Protein AF-A0A939QXR6-F1 (afdb_monomer_lite)

Sequence (240 aa):
MKTLRRIATALAAMAVLASCEYFRIDEPELENDTTVPILDGNTLTYGDHQYTLDETATEGTVTFTHFPATKREFQFLQSELLGQSQPGTLALELMAFEVFRRDRAKGKKCVEMCTVSAYAKQVISNLEQKFPERRGDTGDSYWQPYLVASFLAGATQENKYQPEYPYKLSFTYSTNTPNQGEESYTFGGHVYHWVTTRGGNKDYKASVIRLYDGDVLVHGCANFYLAAPPITGNWEDTLK

Radius of gyration: 18.34 Å; chains: 1; bounding box: 43×43×60 Å

Foldseek 3Di:
DVVVVVVVVVVVVVVVVVPPPDDPDDDDDPPVQPFDWDDDPQWIDTPPKIWGWDDDLWKIKIFIQAQDQALVSLVCLCPPHLQLDDNSLVVQLLSLLLNCLVPVVSSLVSLCSFADVVCSVVSSVLSCQCRPPDDDPQPPQSPPSLLSLLLWDPQALVVVSQHDPRTMWMWTADPVDRPQFDDDPPRQFGKDWDIFGNSYPDTFIFIWTQHPVSTIHTHGRPCSSVRDGDHPDDDDPNHD

pLDDT: mean 76.94, std 19.37, range [31.34, 98.5]

Secondary structure (DSSP, 8-state):
-HHHHHHHHHHHHHHHTTS------------------EEETTEEEETTEEEEEEE-SSEEEEEESS---SHHHHHHIIIIIGGGSHHHHHHHHHHHHHHHHH-HHHHHHHHHHHB-HHHHHHHHHHHHHHS-SS---TT-TT--TTTTGGGSTT--TTTTS---SSEEEEEE--TTSSS-PEEETTTTEEEEEEEEEE-SSSEEEEEEEEETTS-EEEEE-GGGGG-SPPPPS-------

Structure (mmCIF, N/CA/C/O backbone):
data_AF-A0A939QXR6-F1
#
_entry.id   AF-A0A939QXR6-F1
#
loop_
_atom_site.group_PDB
_atom_site.id
_atom_site.type_symbol
_atom_site.label_atom_id
_atom_site.label_alt_id
_atom_site.label_comp_id
_atom_site.label_asym_id
_atom_site.label_entity_id
_atom_site.label_seq_id
_atom_site.pdbx_PDB_ins_code
_atom_site.Cartn_x
_atom_site.Cartn_y
_atom_site.Cartn_z
_atom_site.occupancy
_atom_site.B_iso_or_equiv
_atom_site.auth_seq_id
_atom_site.auth_comp_id
_atom_site.auth_asym_id
_atom_site.auth_atom_id
_atom_site.pdbx_PDB_model_num
ATOM 1 N N . MET A 1 1 ? 6.688 -20.622 -34.762 1.00 44.22 1 MET A N 1
ATOM 2 C CA . MET A 1 1 ? 7.914 -20.815 -33.943 1.00 44.22 1 MET A CA 1
ATOM 3 C C . MET A 1 1 ? 8.129 -19.787 -32.821 1.00 44.22 1 MET A C 1
ATOM 5 O O . MET A 1 1 ? 8.778 -20.146 -31.850 1.00 44.22 1 MET A O 1
ATOM 9 N N . LYS A 1 2 ? 7.607 -18.547 -32.882 1.00 37.22 2 LYS A N 1
ATOM 10 C CA . LYS A 1 2 ? 7.789 -17.546 -31.801 1.00 37.22 2 LYS A CA 1
ATOM 11 C C . LYS A 1 2 ? 6.934 -17.796 -30.540 1.00 37.22 2 LYS A C 1
ATOM 13 O O . LYS A 1 2 ? 7.371 -17.470 -29.445 1.00 37.22 2 LYS A O 1
ATOM 18 N N . THR A 1 3 ? 5.773 -18.436 -30.676 1.00 36.03 3 THR A N 1
ATOM 19 C CA . THR A 1 3 ? 4.832 -18.701 -29.568 1.00 36.03 3 THR A CA 1
ATOM 20 C C . THR A 1 3 ? 5.317 -19.795 -28.607 1.00 36.03 3 THR A C 1
ATOM 22 O O . THR A 1 3 ? 5.186 -19.658 -27.398 1.00 36.03 3 THR A O 1
ATOM 25 N N . LEU A 1 4 ? 5.982 -20.831 -29.130 1.00 33.19 4 LEU A N 1
ATOM 26 C CA . LEU A 1 4 ? 6.557 -21.926 -28.333 1.00 33.19 4 LEU A CA 1
ATOM 27 C C . LEU A 1 4 ? 7.738 -21.482 -27.452 1.00 33.19 4 LEU A C 1
ATOM 29 O O . LEU A 1 4 ? 7.942 -22.044 -26.382 1.00 33.19 4 LEU A O 1
ATOM 33 N N . ARG A 1 5 ? 8.484 -20.442 -27.857 1.00 34.59 5 ARG A N 1
ATOM 34 C CA . ARG A 1 5 ? 9.578 -19.892 -27.039 1.00 34.59 5 ARG A CA 1
ATOM 35 C C . ARG A 1 5 ? 9.076 -19.139 -25.806 1.00 34.59 5 ARG A C 1
ATOM 37 O O . ARG A 1 5 ? 9.711 -19.240 -24.772 1.00 34.59 5 ARG A O 1
ATOM 44 N N . ARG A 1 6 ? 7.931 -18.448 -25.886 1.00 37.66 6 ARG A N 1
ATOM 45 C CA . ARG A 1 6 ? 7.367 -17.704 -24.742 1.00 37.66 6 ARG A CA 1
ATOM 46 C C . ARG A 1 6 ? 6.827 -18.626 -23.645 1.00 37.66 6 ARG A C 1
ATOM 48 O O . ARG A 1 6 ? 7.036 -18.354 -22.471 1.00 37.66 6 ARG A O 1
ATOM 55 N N . ILE A 1 7 ? 6.217 -19.748 -24.030 1.00 37.88 7 ILE A N 1
ATOM 56 C CA . ILE A 1 7 ? 5.738 -20.768 -23.082 1.00 37.88 7 ILE A CA 1
ATOM 57 C C . ILE A 1 7 ? 6.923 -21.456 -22.388 1.00 37.88 7 ILE A C 1
ATOM 59 O O . ILE A 1 7 ? 6.887 -21.671 -21.181 1.00 37.88 7 ILE A O 1
ATOM 63 N N . ALA A 1 8 ? 8.008 -21.729 -23.121 1.00 35.25 8 ALA A N 1
ATOM 64 C CA . ALA A 1 8 ? 9.222 -22.308 -22.546 1.00 35.25 8 ALA A CA 1
ATOM 65 C C . ALA A 1 8 ? 9.926 -21.366 -21.549 1.00 35.25 8 ALA A C 1
ATOM 67 O O . ALA A 1 8 ? 10.441 -21.840 -20.541 1.00 35.25 8 ALA A O 1
ATOM 68 N N . THR A 1 9 ? 9.917 -20.047 -21.780 1.00 37.12 9 THR A N 1
ATOM 69 C CA . THR A 1 9 ? 10.477 -19.069 -20.829 1.00 37.12 9 THR A CA 1
ATOM 70 C C . THR A 1 9 ? 9.638 -18.961 -19.551 1.00 37.12 9 THR A C 1
ATOM 72 O O . THR A 1 9 ? 10.209 -18.910 -18.468 1.00 37.12 9 THR A O 1
ATOM 75 N N . ALA A 1 10 ? 8.305 -19.013 -19.651 1.00 36.00 10 ALA A N 1
ATOM 76 C CA . ALA A 1 10 ? 7.422 -19.019 -18.481 1.00 36.00 10 ALA A CA 1
ATOM 77 C C . ALA A 1 10 ? 7.559 -20.310 -17.647 1.00 36.00 10 ALA A C 1
ATOM 79 O O . ALA A 1 10 ? 7.614 -20.258 -16.421 1.00 36.00 10 ALA A O 1
ATOM 80 N N . LEU A 1 11 ? 7.701 -21.469 -18.303 1.00 34.22 11 LEU A N 1
ATOM 81 C CA . LEU A 1 11 ? 7.977 -22.740 -17.620 1.00 34.22 11 LEU A CA 1
ATOM 82 C C . LEU A 1 11 ? 9.376 -22.782 -16.986 1.00 34.22 11 LEU A C 1
ATOM 84 O O . LEU A 1 11 ? 9.534 -23.355 -15.912 1.00 34.22 11 LEU A O 1
ATOM 88 N N . ALA A 1 12 ? 10.379 -22.156 -17.607 1.00 37.47 12 ALA A N 1
ATOM 89 C CA . ALA A 1 12 ? 11.719 -22.052 -17.033 1.00 37.47 12 ALA A CA 1
ATOM 90 C C . ALA A 1 12 ? 11.763 -21.102 -15.822 1.00 37.47 12 ALA A C 1
ATOM 92 O O . ALA A 1 12 ? 12.424 -21.420 -14.838 1.00 37.47 12 ALA A O 1
ATOM 93 N N . ALA A 1 13 ? 11.014 -19.994 -15.844 1.00 35.69 13 ALA A N 1
ATOM 94 C CA . ALA A 1 13 ? 10.879 -19.098 -14.693 1.00 35.69 13 ALA A CA 1
ATOM 95 C C . ALA A 1 13 ? 10.200 -19.795 -13.498 1.00 35.69 13 ALA A C 1
ATOM 97 O O . ALA A 1 13 ? 10.659 -19.663 -12.366 1.00 35.69 13 ALA A O 1
ATOM 98 N N . MET A 1 14 ? 9.183 -20.630 -13.751 1.00 38.00 14 MET A N 1
ATOM 99 C CA . MET A 1 14 ? 8.564 -21.446 -12.697 1.00 38.00 14 MET A CA 1
ATOM 100 C C . MET A 1 14 ? 9.480 -22.562 -12.169 1.00 38.00 14 MET A C 1
ATOM 102 O O . MET A 1 14 ? 9.373 -22.931 -11.004 1.00 38.00 14 MET A O 1
ATOM 106 N N . ALA A 1 15 ? 10.403 -23.083 -12.984 1.00 35.88 15 ALA A N 1
ATOM 107 C CA . ALA A 1 15 ? 11.343 -24.122 -12.556 1.00 35.88 15 ALA A CA 1
ATOM 108 C C . ALA A 1 15 ? 12.535 -23.576 -11.745 1.00 35.88 15 ALA A C 1
ATOM 110 O O . ALA A 1 15 ? 13.034 -24.272 -10.865 1.00 35.88 15 ALA A O 1
ATOM 111 N N . VAL A 1 16 ? 12.980 -22.338 -11.994 1.00 37.03 16 VAL A N 1
ATOM 112 C CA . VAL A 1 16 ? 14.094 -21.715 -11.248 1.00 37.03 16 VAL A CA 1
ATOM 113 C C . VAL A 1 16 ? 13.675 -21.299 -9.832 1.00 37.03 16 VAL A C 1
ATOM 115 O O . VAL A 1 16 ? 14.472 -21.402 -8.901 1.00 37.03 16 VAL A O 1
ATOM 118 N N . LEU A 1 17 ? 12.403 -20.945 -9.623 1.00 40.34 17 LEU A N 1
ATOM 119 C CA . LEU A 1 17 ? 11.856 -20.689 -8.283 1.00 40.34 17 LEU A CA 1
ATOM 120 C C . LEU A 1 17 ? 11.792 -21.950 -7.400 1.00 40.34 17 LEU A C 1
ATOM 122 O O . LEU A 1 17 ? 11.693 -21.835 -6.182 1.00 40.34 17 LEU A O 1
ATOM 126 N N . ALA A 1 18 ? 11.904 -23.148 -7.984 1.00 37.31 18 ALA A N 1
ATOM 127 C CA . ALA A 1 18 ? 11.875 -24.411 -7.249 1.00 37.31 18 ALA A CA 1
ATOM 128 C C . ALA A 1 18 ? 13.250 -24.870 -6.716 1.00 37.31 18 ALA A C 1
ATOM 130 O O . ALA A 1 18 ? 13.306 -25.869 -6.001 1.00 37.31 18 ALA A O 1
ATOM 131 N N . SER A 1 19 ? 14.356 -24.180 -7.035 1.00 35.19 19 SER A N 1
ATOM 132 C CA . SER A 1 19 ? 15.716 -24.616 -6.655 1.00 35.19 19 SER A CA 1
ATOM 133 C C . SER A 1 19 ? 16.428 -23.761 -5.598 1.00 35.19 19 SER A C 1
ATOM 135 O O . SER A 1 19 ? 17.593 -24.018 -5.304 1.00 35.19 19 SER A O 1
ATOM 137 N N . CYS A 1 20 ? 15.759 -22.781 -4.984 1.00 31.34 20 CYS A N 1
ATOM 138 C CA . CYS A 1 20 ? 16.288 -22.101 -3.798 1.00 31.34 20 CYS A CA 1
ATOM 139 C C . CYS A 1 20 ? 15.811 -22.822 -2.531 1.00 31.34 20 CYS A C 1
ATOM 141 O O . CYS A 1 20 ? 14.746 -22.534 -1.991 1.00 31.34 20 CYS A O 1
ATOM 143 N N . GLU A 1 21 ? 16.609 -23.779 -2.055 1.00 40.84 21 GLU A N 1
ATOM 144 C CA . GLU A 1 21 ? 16.442 -24.404 -0.741 1.00 40.84 21 GLU A CA 1
ATOM 145 C C . GLU A 1 21 ? 16.738 -23.393 0.381 1.00 40.84 21 GLU A C 1
ATOM 147 O O . GLU A 1 21 ? 17.817 -23.375 0.968 1.00 40.84 21 GLU A O 1
ATOM 152 N N . TYR A 1 22 ? 15.767 -22.547 0.713 1.00 35.94 22 TYR A N 1
ATOM 153 C CA . TYR A 1 22 ? 15.660 -21.959 2.043 1.00 35.94 22 TYR A CA 1
ATOM 154 C C . TYR A 1 22 ? 14.187 -21.662 2.330 1.00 35.94 22 TYR A C 1
ATOM 156 O O . TYR A 1 22 ? 13.504 -21.065 1.507 1.00 35.94 22 TYR A O 1
ATOM 164 N N . PHE A 1 23 ? 13.723 -22.086 3.511 1.00 33.53 23 PHE A N 1
ATOM 165 C CA . PHE A 1 23 ? 12.344 -21.999 4.014 1.00 33.53 23 PHE A CA 1
ATOM 166 C C . PHE A 1 23 ? 11.352 -23.084 3.527 1.00 33.53 23 PHE A C 1
ATOM 168 O O . PHE A 1 23 ? 10.427 -22.844 2.758 1.00 33.53 23 PHE A O 1
ATOM 175 N N . ARG A 1 24 ? 11.469 -24.296 4.099 1.00 38.19 24 ARG A N 1
ATOM 176 C CA . ARG A 1 24 ? 10.299 -25.171 4.305 1.00 38.19 24 ARG A CA 1
ATOM 177 C C . ARG A 1 24 ? 9.411 -24.523 5.371 1.00 38.19 24 ARG A C 1
ATOM 179 O O . ARG A 1 24 ? 9.694 -24.652 6.559 1.00 38.19 24 ARG A O 1
ATOM 186 N N . ILE A 1 25 ? 8.376 -23.808 4.941 1.00 36.88 25 ILE A N 1
ATOM 187 C CA . ILE A 1 25 ? 7.207 -23.518 5.777 1.00 36.88 25 ILE A CA 1
ATOM 188 C C . ILE A 1 25 ? 6.189 -24.598 5.446 1.00 36.88 25 ILE A C 1
ATOM 190 O O . ILE A 1 25 ? 5.943 -24.848 4.267 1.00 36.88 25 ILE A O 1
ATOM 194 N N . ASP A 1 26 ? 5.619 -25.228 6.468 1.00 33.06 26 ASP A N 1
ATOM 195 C CA . ASP A 1 26 ? 4.420 -26.044 6.329 1.00 33.06 26 ASP A CA 1
ATOM 196 C C . ASP A 1 26 ? 3.378 -25.269 5.502 1.00 33.06 26 ASP A C 1
ATOM 198 O O . ASP A 1 26 ? 2.871 -24.229 5.932 1.00 33.06 26 ASP A O 1
ATOM 202 N N . GLU A 1 27 ? 3.109 -25.736 4.281 1.00 45.69 27 GLU A N 1
ATOM 203 C CA . GLU A 1 27 ? 1.970 -25.295 3.483 1.00 45.69 27 GLU A CA 1
ATOM 204 C C . GLU A 1 27 ? 0.716 -25.988 4.018 1.00 45.69 27 GLU A C 1
ATOM 206 O O . GLU A 1 27 ? 0.550 -27.199 3.849 1.00 45.69 27 GLU A O 1
ATOM 211 N N . PRO A 1 28 ? -0.224 -25.217 4.579 1.00 41.09 28 PRO A N 1
ATOM 212 C CA . PRO A 1 28 ? -1.614 -25.502 4.313 1.00 41.09 28 PRO A CA 1
ATOM 213 C C . PRO A 1 28 ? -2.233 -24.271 3.660 1.00 41.09 28 PRO A C 1
ATOM 215 O O . PRO A 1 28 ? -2.354 -23.220 4.280 1.00 41.09 28 PRO A O 1
ATOM 218 N N . GLU A 1 29 ? -2.551 -24.453 2.381 1.00 44.34 29 GLU A N 1
ATOM 219 C CA . GLU A 1 29 ? -3.540 -23.768 1.537 1.00 44.34 29 GLU A CA 1
ATOM 220 C C . GLU A 1 29 ? -2.939 -23.526 0.151 1.00 44.34 29 GLU A C 1
ATOM 222 O O . GLU A 1 29 ? -2.632 -22.408 -0.255 1.00 44.34 29 GLU A O 1
ATOM 227 N N . LEU A 1 30 ? -2.846 -24.610 -0.627 1.00 44.12 30 LEU A N 1
ATOM 228 C CA . LEU A 1 30 ? -3.199 -24.496 -2.038 1.00 44.12 30 LEU A CA 1
ATOM 229 C C . LEU A 1 30 ? -4.687 -24.099 -2.071 1.00 44.12 30 LEU A C 1
ATOM 231 O O . LEU A 1 30 ? -5.574 -24.943 -2.196 1.00 44.12 30 LEU A O 1
ATOM 235 N N . GLU A 1 31 ? -4.979 -22.811 -1.874 1.00 53.38 31 GLU A N 1
ATOM 236 C CA . GLU A 1 31 ? -6.216 -22.231 -2.383 1.00 53.38 31 GLU A CA 1
ATOM 237 C C . GLU A 1 31 ? -6.236 -22.599 -3.874 1.00 53.38 31 GLU A C 1
ATOM 239 O O . GLU A 1 31 ? -5.285 -22.305 -4.602 1.00 53.38 31 GLU A O 1
ATOM 244 N N . ASN A 1 32 ? -7.279 -23.305 -4.326 1.00 58.34 32 ASN A N 1
ATOM 245 C CA . ASN A 1 32 ? -7.527 -23.609 -5.741 1.00 58.34 32 ASN A CA 1
ATOM 246 C C . ASN A 1 32 ? -7.891 -22.318 -6.503 1.00 58.34 32 ASN A C 1
ATOM 248 O O . ASN A 1 32 ? -8.917 -22.240 -7.176 1.00 58.34 32 ASN A O 1
ATOM 252 N N . ASP A 1 33 ? -7.082 -21.277 -6.350 1.00 70.94 33 ASP A N 1
ATOM 253 C CA . ASP A 1 33 ? -7.233 -20.003 -7.014 1.00 70.94 33 ASP A CA 1
ATOM 254 C C . ASP A 1 33 ? -6.691 -20.141 -8.439 1.00 70.94 33 ASP A C 1
ATOM 256 O O . ASP A 1 33 ? -5.498 -19.995 -8.726 1.00 70.94 33 ASP A O 1
ATOM 260 N N . THR A 1 34 ? -7.601 -20.503 -9.340 1.00 78.12 34 THR A N 1
ATOM 261 C CA . THR A 1 34 ? -7.339 -20.647 -10.774 1.00 78.12 34 THR A CA 1
ATOM 262 C C . THR A 1 34 ? -7.435 -19.317 -11.517 1.00 78.12 34 THR A C 1
ATOM 264 O O . THR A 1 34 ? -7.467 -19.319 -12.750 1.00 78.12 34 THR A O 1
ATOM 267 N N . THR A 1 35 ? -7.524 -18.191 -10.803 1.00 88.00 35 THR A N 1
ATOM 268 C CA . THR A 1 35 ? -7.607 -16.869 -11.419 1.00 88.00 35 THR A CA 1
ATOM 269 C C . THR A 1 35 ? -6.354 -16.620 -12.245 1.00 88.00 35 THR A C 1
ATOM 271 O O . THR A 1 35 ? -5.219 -16.791 -11.786 1.00 88.00 35 THR A O 1
ATOM 274 N N . VAL A 1 36 ? -6.572 -16.248 -13.503 1.00 89.75 36 VAL A N 1
ATOM 275 C CA . VAL A 1 36 ? -5.505 -15.890 -14.431 1.00 89.75 36 VAL A CA 1
ATOM 276 C C . VAL A 1 36 ? -5.441 -14.365 -14.471 1.00 89.75 36 VAL A C 1
ATOM 278 O O . VAL A 1 36 ? -6.387 -13.755 -14.974 1.00 89.75 36 VAL A O 1
ATOM 281 N N . PRO A 1 37 ? -4.375 -13.740 -13.942 1.00 93.44 37 PRO A N 1
ATOM 282 C CA . PRO A 1 37 ? -4.217 -12.298 -14.034 1.00 93.44 37 PRO A CA 1
ATOM 283 C C . PRO A 1 37 ? -4.043 -11.874 -15.492 1.00 93.44 37 PRO A C 1
ATOM 285 O O . PRO A 1 37 ? -3.390 -12.558 -16.285 1.00 93.44 37 PRO A O 1
ATOM 288 N N . ILE A 1 38 ? -4.599 -10.717 -15.834 1.00 96.69 38 ILE A N 1
ATOM 289 C CA . ILE A 1 38 ? -4.435 -10.092 -17.145 1.00 96.69 38 ILE A CA 1
ATOM 290 C C . ILE A 1 38 ? -3.735 -8.755 -16.935 1.00 96.69 38 ILE A C 1
ATOM 292 O O . ILE A 1 38 ? -4.286 -7.870 -16.287 1.00 96.69 38 ILE A O 1
ATOM 296 N N . LEU A 1 39 ? -2.534 -8.616 -17.493 1.00 95.81 39 LEU A N 1
ATOM 297 C CA . LEU A 1 39 ? -1.803 -7.354 -17.540 1.00 95.81 39 LEU A CA 1
ATOM 298 C C . LEU A 1 39 ? -2.006 -6.709 -18.916 1.00 95.81 39 LEU A C 1
ATOM 300 O O . LEU A 1 39 ? -1.596 -7.279 -19.931 1.00 95.81 39 LEU A O 1
ATOM 304 N N . ASP A 1 40 ? -2.624 -5.531 -18.944 1.00 96.31 40 ASP A N 1
ATOM 305 C CA . ASP A 1 40 ? -2.793 -4.700 -20.136 1.00 96.31 40 ASP A CA 1
ATOM 306 C C . ASP A 1 40 ? -2.229 -3.299 -19.875 1.00 96.31 40 ASP A C 1
ATOM 308 O O . ASP A 1 40 ? -2.778 -2.507 -19.105 1.00 96.31 40 ASP A O 1
ATOM 312 N N . GLY A 1 41 ? -1.074 -3.016 -20.479 1.00 94.88 41 GLY A N 1
ATOM 313 C CA . GLY A 1 41 ? -0.330 -1.785 -20.238 1.00 94.88 41 GLY A CA 1
ATOM 314 C C . GLY A 1 41 ? 0.042 -1.629 -18.764 1.00 94.88 41 GLY A C 1
ATOM 315 O O . GLY A 1 41 ? 0.838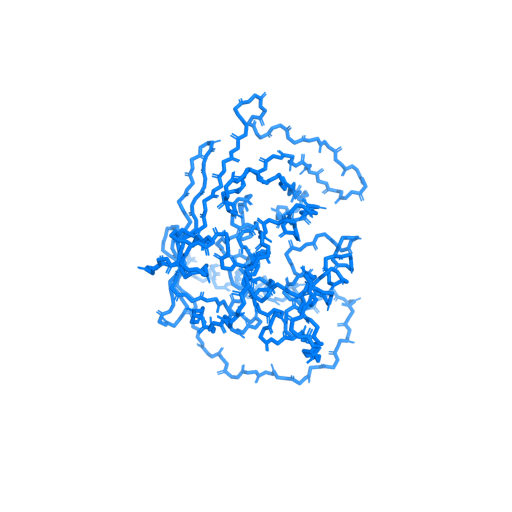 -2.398 -18.233 1.00 94.88 41 GLY A O 1
ATOM 316 N N . ASN A 1 42 ? -0.528 -0.613 -18.123 1.00 96.44 42 ASN A N 1
ATOM 317 C CA . ASN A 1 42 ? -0.296 -0.280 -16.722 1.00 96.44 42 ASN A CA 1
ATOM 318 C C . ASN A 1 42 ? -1.417 -0.752 -15.783 1.00 96.44 42 ASN A C 1
ATOM 320 O O . ASN A 1 42 ? -1.494 -0.294 -14.643 1.00 96.44 42 ASN A O 1
ATOM 324 N N . THR A 1 43 ? -2.302 -1.626 -16.267 1.00 97.94 43 THR A N 1
ATOM 325 C CA . THR A 1 43 ? -3.434 -2.150 -15.506 1.00 97.94 43 THR A CA 1
ATOM 326 C C . THR A 1 43 ? -3.354 -3.668 -15.387 1.00 97.94 43 THR A C 1
ATOM 328 O O . THR A 1 43 ? -3.261 -4.375 -16.389 1.00 97.94 43 THR A O 1
ATOM 331 N N . LEU A 1 44 ? -3.433 -4.174 -14.158 1.00 97.81 44 LEU A N 1
ATOM 332 C CA . LEU A 1 44 ? -3.573 -5.591 -13.841 1.00 97.81 44 LEU A CA 1
ATOM 333 C C . LEU A 1 44 ? -5.011 -5.869 -13.402 1.00 97.81 44 LEU A C 1
ATOM 335 O O . LEU A 1 44 ? -5.539 -5.213 -12.506 1.00 97.81 44 LEU A O 1
ATOM 339 N N . THR A 1 45 ? -5.634 -6.862 -14.031 1.00 97.88 45 THR A N 1
ATOM 340 C CA . THR A 1 45 ? -6.947 -7.391 -13.651 1.00 97.88 45 THR A CA 1
ATOM 341 C C . THR A 1 45 ? -6.782 -8.760 -12.996 1.00 97.88 45 THR A C 1
ATOM 343 O O . THR A 1 45 ? -6.167 -9.649 -13.588 1.00 97.88 45 THR A O 1
ATOM 346 N N . TYR A 1 46 ? -7.336 -8.932 -11.795 1.00 95.06 46 TYR A N 1
ATOM 347 C CA . TYR A 1 46 ? -7.362 -10.189 -11.044 1.00 95.06 46 TYR A CA 1
ATOM 348 C C . TYR A 1 46 ? -8.811 -10.537 -10.686 1.00 95.06 46 TYR A C 1
ATOM 350 O O . TYR A 1 46 ? -9.398 -9.936 -9.791 1.00 95.06 46 TYR A O 1
ATOM 358 N N . GLY A 1 47 ? -9.423 -11.468 -11.424 1.00 93.38 47 GLY A N 1
ATOM 359 C CA . GLY A 1 47 ? -10.863 -11.717 -11.305 1.00 93.38 47 GLY A CA 1
ATOM 360 C C . GLY A 1 47 ? -11.655 -10.456 -11.666 1.00 93.38 47 GLY A C 1
ATOM 361 O O . GLY A 1 47 ? -11.492 -9.933 -12.767 1.00 93.38 47 GLY A O 1
ATOM 362 N N . ASP A 1 48 ? -12.452 -9.950 -10.724 1.00 94.19 48 ASP A N 1
ATOM 363 C CA . ASP A 1 48 ? -13.221 -8.704 -10.872 1.00 94.19 48 ASP A CA 1
ATOM 364 C C . ASP A 1 48 ? -12.480 -7.467 -10.319 1.00 94.19 48 ASP A C 1
ATOM 366 O O . ASP A 1 48 ? -13.030 -6.362 -10.285 1.00 94.19 48 ASP A O 1
ATOM 370 N N . HIS A 1 49 ? -11.237 -7.631 -9.855 1.00 95.62 49 HIS A N 1
ATOM 371 C CA . HIS A 1 49 ? -10.438 -6.560 -9.268 1.00 95.62 49 HIS A CA 1
ATOM 372 C C . HIS A 1 49 ? -9.521 -5.929 -10.308 1.00 95.62 49 HIS A C 1
ATOM 374 O O . HIS A 1 49 ? -8.932 -6.623 -11.138 1.00 95.62 49 HIS A O 1
ATOM 380 N N . GLN A 1 50 ? -9.363 -4.612 -10.238 1.00 97.62 50 GLN A N 1
ATOM 381 C CA . GLN A 1 50 ? -8.468 -3.863 -11.110 1.00 97.62 50 GLN A CA 1
ATOM 382 C C . GLN A 1 50 ? -7.483 -3.045 -10.293 1.00 97.62 50 GLN A C 1
ATOM 384 O O . GLN A 1 50 ? -7.844 -2.459 -9.270 1.00 97.62 50 GLN A O 1
ATOM 389 N N . TYR A 1 51 ? -6.255 -2.992 -10.797 1.00 98.38 51 TYR A N 1
ATOM 390 C CA . TYR A 1 51 ? -5.131 -2.254 -10.244 1.00 98.38 51 TYR A CA 1
ATOM 391 C C . TYR A 1 51 ? -4.446 -1.510 -11.382 1.00 98.38 51 TYR A C 1
ATOM 393 O O . TYR A 1 51 ? -3.962 -2.143 -12.313 1.00 98.38 51 TYR A O 1
ATOM 401 N N . THR A 1 52 ? -4.378 -0.188 -11.308 1.00 98.50 52 THR A N 1
ATOM 402 C CA . THR A 1 52 ? -3.749 0.659 -12.326 1.00 98.50 52 THR A CA 1
ATOM 403 C C . THR A 1 52 ? -2.646 1.488 -11.691 1.00 98.50 52 THR A C 1
ATOM 405 O O . THR A 1 52 ? -2.859 2.101 -10.643 1.00 98.50 52 THR A O 1
ATOM 408 N N . LEU A 1 53 ? -1.479 1.518 -12.331 1.00 97.12 53 LEU A N 1
ATOM 409 C CA . LEU A 1 53 ? -0.343 2.350 -11.948 1.00 97.12 53 LEU A CA 1
ATOM 410 C C . LEU A 1 53 ? -0.115 3.439 -13.002 1.00 97.12 53 LEU A C 1
ATOM 412 O O . LEU A 1 53 ? 0.401 3.173 -14.084 1.00 97.12 53 LEU A O 1
ATOM 416 N N . ASP A 1 54 ? -0.446 4.680 -12.677 1.00 95.56 54 ASP A N 1
ATOM 417 C CA . ASP A 1 54 ? -0.110 5.838 -13.503 1.00 95.56 54 ASP A CA 1
ATOM 418 C C . ASP A 1 54 ? 1.115 6.535 -12.913 1.00 95.56 54 ASP A C 1
ATOM 420 O O . ASP A 1 54 ? 1.068 7.026 -11.784 1.00 95.56 54 ASP A O 1
ATOM 424 N N . GLU A 1 55 ? 2.220 6.600 -13.653 1.00 89.75 55 GLU A N 1
ATOM 425 C CA . GLU A 1 55 ? 3.449 7.231 -13.172 1.00 89.75 55 GLU A CA 1
ATOM 426 C C . GLU A 1 55 ? 4.065 8.203 -14.180 1.00 89.75 55 GLU A C 1
ATOM 428 O O . GLU A 1 55 ? 3.999 8.038 -15.398 1.00 89.75 55 GLU A O 1
ATOM 433 N N . THR A 1 56 ? 4.669 9.252 -13.634 1.00 88.00 56 THR A N 1
ATOM 434 C CA . THR A 1 56 ? 5.479 10.245 -14.338 1.00 88.00 56 THR A CA 1
ATOM 435 C C . THR A 1 56 ? 6.859 10.317 -13.682 1.00 88.00 56 THR A C 1
ATOM 437 O O . THR A 1 56 ? 7.148 9.613 -12.716 1.00 88.00 56 THR A O 1
ATOM 440 N N . ALA A 1 57 ? 7.728 11.209 -14.164 1.00 80.81 57 ALA A N 1
ATOM 441 C CA . ALA A 1 57 ? 9.054 11.399 -13.574 1.00 80.81 57 ALA A CA 1
ATOM 442 C C . ALA A 1 57 ? 9.029 11.899 -12.114 1.00 80.81 57 ALA A C 1
ATOM 444 O O . ALA A 1 57 ? 10.034 11.777 -11.416 1.00 80.81 57 ALA A O 1
ATOM 445 N N . THR A 1 58 ? 7.922 12.494 -11.659 1.00 83.12 58 THR A N 1
ATOM 446 C CA . THR A 1 58 ? 7.829 13.169 -10.349 1.00 83.12 58 THR A CA 1
ATOM 447 C C . THR A 1 58 ? 6.624 12.744 -9.520 1.00 83.12 58 THR A C 1
ATOM 449 O O . THR A 1 58 ? 6.525 13.135 -8.360 1.00 83.12 58 THR A O 1
ATOM 452 N N . GLU A 1 59 ? 5.709 11.962 -10.087 1.00 86.75 59 GLU A N 1
ATOM 453 C CA . GLU A 1 59 ? 4.458 11.575 -9.437 1.00 86.75 59 GLU A CA 1
ATOM 454 C C . GLU A 1 59 ? 4.088 10.133 -9.784 1.00 86.75 59 GLU A C 1
ATOM 456 O O . GLU A 1 59 ? 4.404 9.647 -10.868 1.00 86.75 59 GLU A O 1
ATOM 461 N N . GLY A 1 60 ? 3.398 9.455 -8.874 1.00 89.94 60 GLY A N 1
ATOM 462 C CA . GLY A 1 60 ? 2.801 8.144 -9.103 1.00 89.94 60 GLY A CA 1
ATOM 463 C C . GLY A 1 60 ? 1.430 8.061 -8.450 1.00 89.94 60 GLY A C 1
ATOM 464 O O . GLY A 1 60 ? 1.226 8.577 -7.352 1.00 89.94 60 GLY A O 1
ATOM 465 N N . THR A 1 61 ? 0.486 7.413 -9.117 1.00 93.25 61 THR A N 1
ATOM 466 C CA . THR A 1 61 ? -0.850 7.140 -8.597 1.00 93.25 61 THR A CA 1
ATOM 467 C C . THR A 1 61 ? -1.185 5.675 -8.805 1.00 93.25 61 THR A C 1
ATOM 469 O O . THR A 1 61 ? -1.098 5.165 -9.919 1.00 93.25 61 THR A O 1
ATOM 472 N N . VAL A 1 62 ? -1.593 5.005 -7.731 1.00 96.00 62 VAL A N 1
ATOM 473 C CA . VAL A 1 62 ? -2.128 3.644 -7.788 1.00 96.00 62 VAL A CA 1
ATOM 474 C C . VAL A 1 62 ? -3.627 3.716 -7.551 1.00 96.00 62 VAL A C 1
ATOM 476 O O . VAL A 1 62 ? -4.056 4.124 -6.472 1.00 96.00 62 VAL A O 1
ATOM 479 N N . THR A 1 63 ? -4.414 3.336 -8.555 1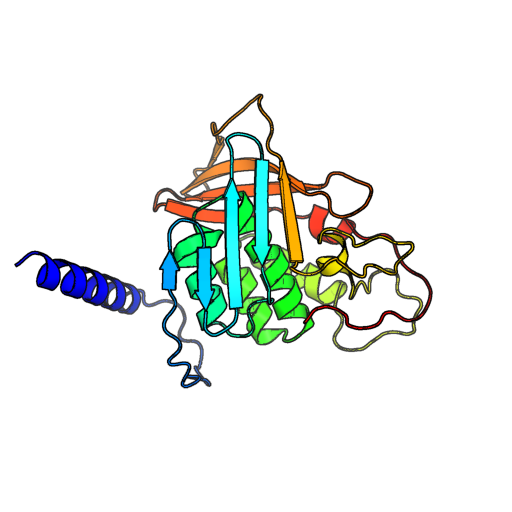.00 97.50 63 THR A N 1
ATOM 480 C CA . THR A 1 63 ? -5.875 3.223 -8.463 1.00 97.50 63 THR A CA 1
ATOM 481 C C . THR A 1 63 ? -6.253 1.754 -8.361 1.00 97.50 63 THR A C 1
ATOM 483 O O . THR A 1 63 ? -5.758 0.946 -9.142 1.00 97.50 63 THR A O 1
ATOM 486 N N . PHE A 1 64 ? -7.119 1.388 -7.421 1.00 97.94 64 PHE A N 1
ATOM 487 C CA . PHE A 1 64 ? -7.524 -0.001 -7.237 1.00 97.94 64 PHE A CA 1
ATOM 488 C C . PHE A 1 64 ? -8.951 -0.143 -6.707 1.00 97.94 64 PHE A C 1
ATOM 490 O O . PHE A 1 64 ? -9.493 0.745 -6.047 1.00 97.94 64 PHE A O 1
ATOM 497 N N . THR A 1 65 ? -9.578 -1.278 -7.006 1.00 97.06 65 THR A N 1
ATOM 498 C CA . THR A 1 65 ? -10.958 -1.577 -6.587 1.00 97.06 65 THR A CA 1
ATOM 499 C C . THR A 1 65 ? -11.035 -2.455 -5.341 1.00 97.06 65 THR A C 1
ATOM 501 O O . THR A 1 65 ? -12.090 -2.520 -4.715 1.00 97.06 65 THR A O 1
ATOM 504 N N . HIS A 1 66 ? -9.943 -3.130 -4.974 1.00 94.56 66 HIS A N 1
ATOM 505 C CA . HIS A 1 66 ? -9.916 -4.072 -3.858 1.00 94.56 66 HIS A CA 1
ATOM 506 C C . HIS A 1 66 ? -8.512 -4.207 -3.261 1.00 94.56 66 HIS A C 1
ATOM 508 O O . HIS A 1 66 ? -7.515 -4.151 -3.982 1.00 94.56 66 HIS A O 1
ATOM 514 N N . PHE A 1 67 ? -8.420 -4.400 -1.947 1.00 95.31 67 PHE A N 1
ATOM 515 C CA . PHE A 1 67 ? -7.161 -4.793 -1.315 1.00 95.31 67 PHE A CA 1
ATOM 516 C C . PHE A 1 67 ? -6.904 -6.279 -1.550 1.00 95.31 67 PHE A C 1
ATOM 518 O O . PHE A 1 67 ? -7.822 -7.055 -1.323 1.00 95.31 67 PHE A O 1
ATOM 525 N N . PRO A 1 68 ? -5.692 -6.699 -1.945 1.00 93.81 68 PRO A N 1
ATOM 526 C CA . PRO A 1 68 ? -5.426 -8.099 -2.250 1.00 93.81 68 PRO A CA 1
ATOM 527 C C . PRO A 1 68 ? -5.808 -9.011 -1.077 1.00 93.81 68 PRO A C 1
ATOM 529 O O . PRO A 1 68 ? -5.388 -8.778 0.056 1.00 93.81 68 PRO A O 1
ATOM 532 N N . ALA A 1 69 ? -6.601 -10.046 -1.337 1.00 87.25 69 ALA A N 1
ATOM 533 C CA . ALA A 1 69 ? -7.127 -10.931 -0.295 1.00 87.25 69 ALA A CA 1
ATOM 534 C C . ALA A 1 69 ? -6.326 -12.234 -0.166 1.00 87.25 69 ALA A C 1
ATOM 536 O O . ALA A 1 69 ? -6.290 -12.852 0.904 1.00 87.25 69 ALA A O 1
ATOM 537 N N . THR A 1 70 ? -5.667 -12.654 -1.248 1.00 85.50 70 THR A N 1
ATOM 538 C CA . THR A 1 70 ? -4.879 -13.888 -1.294 1.00 85.50 70 THR A CA 1
ATOM 539 C C . THR A 1 70 ? -3.392 -13.589 -1.439 1.00 85.50 70 THR A C 1
ATOM 541 O O . THR A 1 70 ? -2.972 -12.572 -1.997 1.00 85.50 70 THR A O 1
ATOM 544 N N . LYS A 1 71 ? -2.556 -14.522 -0.964 1.00 86.12 71 LYS A N 1
ATOM 545 C CA . LYS A 1 71 ? -1.103 -14.451 -1.181 1.00 86.12 71 LYS A CA 1
ATOM 546 C C . LYS A 1 71 ? -0.784 -14.408 -2.679 1.00 86.12 71 LYS A C 1
ATOM 548 O O . LYS A 1 71 ? 0.133 -13.704 -3.084 1.00 86.12 71 LYS A O 1
ATOM 553 N N . ARG A 1 72 ? -1.541 -15.159 -3.484 1.00 89.69 72 ARG A N 1
ATOM 554 C CA . ARG A 1 72 ? -1.354 -15.277 -4.932 1.00 89.69 72 ARG A CA 1
ATOM 555 C C . ARG A 1 72 ? -1.636 -13.959 -5.653 1.00 89.69 72 ARG A C 1
ATOM 557 O O . ARG A 1 72 ? -0.819 -13.536 -6.462 1.00 89.69 72 ARG A O 1
ATOM 564 N N . GLU A 1 73 ? -2.739 -13.294 -5.323 1.00 93.62 73 GLU A N 1
ATOM 565 C CA . GLU A 1 73 ? -3.071 -11.968 -5.850 1.00 93.62 73 GLU A CA 1
ATOM 566 C C . GLU A 1 73 ? -1.973 -10.953 -5.509 1.00 93.62 73 GLU A C 1
ATOM 568 O O . GLU A 1 73 ? -1.444 -10.289 -6.401 1.00 93.62 73 GLU A O 1
ATOM 573 N N . PHE A 1 74 ? -1.540 -10.911 -4.242 1.00 95.88 74 PHE A N 1
ATOM 574 C CA . PHE A 1 74 ? -0.441 -10.042 -3.809 1.00 95.88 74 PHE A CA 1
ATOM 575 C C . PHE A 1 74 ? 0.862 -10.328 -4.570 1.00 95.88 74 PHE A C 1
ATOM 577 O O . PHE A 1 74 ? 1.547 -9.403 -5.001 1.00 95.88 74 PHE A O 1
ATOM 584 N N . GLN A 1 75 ? 1.199 -11.605 -4.770 1.00 94.12 75 GLN A N 1
ATOM 585 C CA . GLN A 1 75 ? 2.388 -12.014 -5.518 1.00 94.12 75 GLN A CA 1
ATOM 586 C C . GLN A 1 75 ? 2.362 -11.518 -6.962 1.00 94.12 75 GLN A C 1
ATOM 588 O O . GLN A 1 75 ? 3.382 -11.024 -7.430 1.00 94.12 75 GLN A O 1
ATOM 593 N N . PHE A 1 76 ? 1.221 -11.593 -7.651 1.00 94.94 76 PHE A N 1
ATOM 594 C CA . PHE A 1 76 ? 1.112 -11.055 -9.007 1.00 94.94 76 PHE A CA 1
ATOM 595 C C . PHE A 1 76 ? 1.228 -9.535 -9.043 1.00 94.94 76 PHE A C 1
ATOM 597 O O . PHE A 1 76 ? 1.882 -8.993 -9.931 1.00 94.94 76 PHE A O 1
ATOM 604 N N . LEU A 1 77 ? 0.650 -8.832 -8.066 1.00 96.88 77 LEU A N 1
ATOM 605 C CA . LEU A 1 77 ? 0.843 -7.388 -7.959 1.00 96.88 77 LEU A CA 1
ATOM 606 C C . LEU A 1 77 ? 2.321 -7.039 -7.735 1.00 96.88 77 LEU A C 1
ATOM 608 O O . LEU A 1 77 ? 2.816 -6.099 -8.351 1.00 96.88 77 LEU A O 1
ATOM 612 N N . GLN A 1 78 ? 3.043 -7.803 -6.912 1.00 95.19 78 GLN A N 1
ATOM 613 C CA . GLN A 1 78 ? 4.483 -7.636 -6.697 1.00 95.19 78 GLN A CA 1
ATOM 614 C C . GLN A 1 78 ? 5.297 -7.929 -7.969 1.00 95.19 78 GLN A C 1
ATOM 616 O O . GLN A 1 78 ? 6.111 -7.099 -8.374 1.00 95.19 78 GLN A O 1
ATOM 621 N N . SER A 1 79 ? 5.093 -9.077 -8.621 1.00 93.56 79 SER A N 1
ATOM 622 C CA . SER A 1 79 ? 5.956 -9.505 -9.729 1.00 93.56 79 SER A CA 1
ATOM 623 C C . SER A 1 79 ? 5.638 -8.831 -11.062 1.00 93.56 79 SER A C 1
ATOM 625 O O . SER A 1 79 ? 6.552 -8.613 -11.849 1.00 93.56 79 SER A O 1
ATOM 627 N N . GLU A 1 80 ? 4.377 -8.473 -11.324 1.00 94.44 80 GLU A N 1
ATOM 628 C CA . GLU A 1 80 ? 3.949 -8.069 -12.671 1.00 94.44 80 GLU A CA 1
ATOM 629 C C . GLU A 1 80 ? 3.616 -6.579 -12.818 1.00 94.44 80 GLU A C 1
ATOM 631 O O . GLU A 1 80 ? 3.632 -6.075 -13.940 1.00 94.44 80 GLU A O 1
ATOM 636 N N . LEU A 1 81 ? 3.290 -5.861 -11.733 1.00 95.81 81 LEU A N 1
ATOM 637 C CA . LEU A 1 81 ? 2.833 -4.466 -11.832 1.00 95.81 81 LEU A CA 1
ATOM 638 C C . LEU A 1 81 ? 3.459 -3.541 -10.783 1.00 95.81 81 LEU A C 1
ATOM 640 O O . LEU A 1 81 ? 4.312 -2.715 -11.094 1.00 95.81 81 LEU A O 1
ATOM 644 N N . LEU A 1 82 ? 3.006 -3.639 -9.537 1.00 95.31 82 LEU A N 1
ATOM 645 C CA . LEU A 1 82 ? 3.292 -2.658 -8.498 1.00 95.31 82 LEU A CA 1
ATOM 646 C C . LEU A 1 82 ? 4.722 -2.799 -7.952 1.00 95.31 82 LEU A C 1
ATOM 648 O O . LEU A 1 82 ? 5.392 -1.791 -7.748 1.00 95.31 82 LEU A O 1
ATOM 652 N N . GLY A 1 83 ? 5.244 -4.017 -7.792 1.00 91.88 83 GLY A N 1
ATOM 653 C CA . GLY A 1 83 ? 6.617 -4.230 -7.302 1.00 91.88 83 GLY A CA 1
ATOM 654 C C . GLY A 1 83 ? 7.712 -3.899 -8.324 1.00 91.88 83 GLY A C 1
ATOM 655 O O . GLY A 1 83 ? 8.896 -4.035 -8.034 1.00 91.88 83 GLY A O 1
ATOM 656 N N . GLN A 1 84 ? 7.335 -3.449 -9.523 1.00 89.62 84 GLN A N 1
ATOM 657 C CA . GLN A 1 84 ? 8.269 -3.052 -10.579 1.00 89.62 84 GLN A CA 1
ATOM 658 C C . GLN A 1 84 ? 8.651 -1.563 -10.496 1.00 89.62 84 GLN A C 1
ATOM 660 O O . GLN A 1 84 ? 9.655 -1.128 -11.083 1.00 89.62 84 GLN A O 1
ATOM 665 N N . SER A 1 85 ? 7.895 -0.776 -9.722 1.00 88.19 85 SER A N 1
ATOM 666 C CA . SER A 1 85 ? 8.103 0.661 -9.561 1.00 88.19 85 SER A CA 1
ATOM 667 C C . SER A 1 85 ? 8.151 1.098 -8.097 1.00 88.19 85 SER A C 1
ATOM 669 O O . SER A 1 85 ? 7.669 0.426 -7.185 1.00 88.19 85 SER A O 1
ATOM 671 N N . GLN A 1 86 ? 8.753 2.264 -7.867 1.00 86.44 86 GLN A N 1
ATOM 672 C CA . GLN A 1 86 ? 8.839 2.886 -6.545 1.00 86.44 86 GLN A CA 1
ATOM 673 C C . GLN A 1 86 ? 7.458 3.196 -5.923 1.00 86.44 86 GLN A C 1
ATOM 675 O O . GLN A 1 86 ? 7.238 2.784 -4.781 1.00 86.44 86 GLN A O 1
ATOM 680 N N . PRO A 1 87 ? 6.510 3.873 -6.613 1.00 88.06 87 PRO A N 1
ATOM 681 C CA . PRO A 1 87 ? 5.174 4.120 -6.054 1.00 88.06 87 PRO A CA 1
ATOM 682 C C . PRO A 1 87 ? 4.383 2.836 -5.853 1.00 88.06 87 PRO A C 1
ATOM 684 O O . PRO A 1 87 ? 3.701 2.691 -4.841 1.00 88.06 87 PRO A O 1
ATOM 687 N N . GLY A 1 88 ? 4.474 1.902 -6.803 1.00 92.50 88 GLY A N 1
ATOM 688 C CA . GLY A 1 88 ? 3.753 0.643 -6.720 1.00 92.50 88 GLY A CA 1
ATOM 689 C C . GLY A 1 88 ? 4.216 -0.182 -5.520 1.00 92.50 88 GLY A C 1
ATOM 690 O O . GLY A 1 88 ? 3.384 -0.679 -4.769 1.00 92.50 88 GLY A O 1
ATOM 691 N N . THR A 1 89 ? 5.521 -0.235 -5.253 1.00 92.12 89 THR A N 1
ATOM 692 C CA . THR A 1 89 ? 6.077 -0.973 -4.105 1.00 92.12 89 THR A CA 1
ATOM 693 C C . THR A 1 89 ? 5.614 -0.391 -2.768 1.00 92.12 89 THR A C 1
ATOM 695 O O . THR A 1 89 ? 5.316 -1.128 -1.831 1.00 92.12 89 THR A O 1
ATOM 698 N N . LEU A 1 90 ? 5.484 0.933 -2.666 1.00 90.75 90 LEU A N 1
ATOM 699 C CA . LEU A 1 90 ? 4.937 1.566 -1.462 1.00 90.75 90 LEU A CA 1
ATOM 700 C C . LEU A 1 90 ? 3.430 1.359 -1.324 1.00 90.75 90 LEU A C 1
ATOM 702 O O . LEU A 1 90 ? 2.933 1.185 -0.212 1.00 90.75 90 LEU A O 1
ATOM 706 N N . ALA A 1 91 ? 2.699 1.350 -2.440 1.00 93.31 91 ALA A N 1
ATOM 707 C CA . ALA A 1 91 ? 1.296 0.966 -2.434 1.00 93.31 91 ALA A CA 1
ATOM 708 C C . ALA A 1 91 ? 1.119 -0.486 -1.972 1.00 93.31 91 ALA A C 1
ATOM 710 O O . ALA A 1 91 ? 0.239 -0.746 -1.156 1.00 93.31 91 ALA A O 1
ATOM 711 N N . LEU A 1 92 ? 1.985 -1.405 -2.414 1.00 95.25 92 LEU A N 1
ATOM 712 C CA . LEU A 1 92 ? 1.997 -2.796 -1.957 1.00 95.25 92 LEU A CA 1
ATOM 713 C C . LEU A 1 92 ? 2.226 -2.916 -0.458 1.00 95.25 92 LEU A C 1
ATOM 715 O O . LEU A 1 92 ? 1.565 -3.723 0.184 1.00 95.25 92 LEU A O 1
ATOM 719 N N . GLU A 1 93 ? 3.103 -2.102 0.120 1.00 93.75 93 GLU A N 1
ATOM 720 C CA . GLU A 1 93 ? 3.307 -2.115 1.566 1.00 93.75 93 GLU A CA 1
ATOM 721 C C . GLU A 1 93 ? 2.052 -1.655 2.326 1.00 93.75 93 GLU A C 1
ATOM 723 O O . GLU A 1 93 ? 1.617 -2.326 3.262 1.00 93.75 93 GLU A O 1
ATOM 728 N N . LEU A 1 94 ? 1.401 -0.572 1.888 1.00 93.31 94 LEU A N 1
ATOM 729 C CA . LEU A 1 94 ? 0.126 -0.134 2.473 1.00 93.31 94 LEU A CA 1
ATOM 730 C C . LEU A 1 94 ? -0.981 -1.182 2.285 1.00 93.31 94 LEU A C 1
ATOM 732 O O . LEU A 1 94 ? -1.780 -1.407 3.195 1.00 93.31 94 LEU A O 1
ATOM 736 N N . MET A 1 95 ? -1.009 -1.867 1.140 1.00 95.44 95 MET A N 1
ATOM 737 C CA . MET A 1 95 ? -1.903 -3.001 0.919 1.00 95.44 95 MET A CA 1
ATOM 738 C C . MET A 1 95 ? -1.584 -4.150 1.880 1.00 95.44 95 MET A C 1
ATOM 740 O O . MET A 1 95 ? -2.498 -4.677 2.504 1.00 95.44 95 MET A O 1
ATOM 744 N N . ALA A 1 96 ? -0.309 -4.495 2.082 1.00 95.44 96 ALA A N 1
ATOM 745 C CA . ALA A 1 96 ? 0.121 -5.528 3.022 1.00 95.44 96 ALA A CA 1
ATOM 746 C C . ALA A 1 96 ? -0.279 -5.200 4.468 1.00 95.44 96 ALA A C 1
ATOM 748 O O . ALA A 1 96 ? -0.625 -6.106 5.227 1.00 95.44 96 ALA A O 1
ATOM 749 N N . PHE A 1 97 ? -0.284 -3.919 4.850 1.00 93.44 97 PHE A N 1
ATOM 750 C CA . PHE A 1 97 ? -0.758 -3.477 6.165 1.00 93.44 97 PHE A CA 1
ATOM 751 C C . PHE A 1 97 ? -2.253 -3.744 6.334 1.00 93.44 97 PHE A C 1
ATOM 753 O O . PHE A 1 97 ? -2.679 -4.188 7.400 1.00 93.44 97 PHE A O 1
ATOM 760 N N . GLU A 1 98 ? -3.041 -3.518 5.285 1.00 93.00 98 GLU A N 1
ATOM 761 C CA . GLU A 1 98 ? -4.472 -3.814 5.298 1.00 93.00 98 GLU A CA 1
ATOM 762 C C . GLU A 1 98 ? -4.731 -5.323 5.323 1.00 93.00 98 GLU A C 1
ATOM 764 O O . GLU A 1 98 ? -5.557 -5.787 6.112 1.00 93.00 98 GLU A O 1
ATOM 769 N N . VAL A 1 99 ? -3.964 -6.112 4.558 1.00 93.62 99 VAL A N 1
ATOM 770 C CA . VAL A 1 99 ? -4.006 -7.580 4.660 1.00 93.62 99 VAL A CA 1
ATOM 771 C C . VAL A 1 99 ? -3.675 -8.017 6.083 1.00 93.62 99 VAL A C 1
ATOM 773 O O . VAL A 1 99 ? -4.393 -8.837 6.636 1.00 93.62 99 VAL A O 1
ATOM 776 N N . PHE A 1 100 ? -2.652 -7.437 6.717 1.00 92.44 100 PHE A N 1
ATOM 777 C CA . PHE A 1 100 ? -2.282 -7.745 8.100 1.00 92.44 100 PHE A CA 1
ATOM 778 C C . PHE A 1 100 ? -3.395 -7.417 9.094 1.00 92.44 100 PHE A C 1
ATOM 780 O O . PHE A 1 100 ? -3.633 -8.186 10.027 1.00 92.44 100 PHE A O 1
ATOM 787 N N . ARG A 1 101 ? -4.073 -6.280 8.910 1.00 89.44 101 ARG A N 1
ATOM 788 C CA . ARG A 1 101 ? -5.195 -5.868 9.758 1.00 89.44 101 ARG A CA 1
ATOM 789 C C . ARG A 1 101 ? -6.345 -6.879 9.693 1.00 89.44 101 ARG A C 1
ATOM 791 O O . ARG A 1 101 ? -6.960 -7.141 10.726 1.00 89.44 101 ARG A O 1
ATOM 798 N N . ARG A 1 102 ? -6.623 -7.436 8.507 1.00 88.06 102 ARG A N 1
ATOM 799 C CA . ARG A 1 102 ? -7.679 -8.440 8.268 1.00 88.06 102 ARG A CA 1
ATOM 800 C C . ARG A 1 102 ? -7.253 -9.854 8.689 1.00 88.06 102 ARG A C 1
ATOM 802 O O . ARG A 1 102 ? -8.027 -10.564 9.323 1.00 88.06 102 ARG A O 1
ATOM 809 N N . ASP A 1 103 ? -6.023 -10.241 8.364 1.00 90.50 103 ASP A N 1
ATOM 810 C CA . ASP A 1 103 ? -5.403 -11.538 8.644 1.00 90.50 103 ASP A CA 1
ATOM 811 C C . ASP A 1 103 ? -3.894 -11.360 8.900 1.00 90.50 103 ASP A C 1
ATOM 813 O O . ASP A 1 103 ? -3.083 -11.179 7.983 1.00 90.50 103 ASP A O 1
ATOM 817 N N . ARG A 1 104 ? -3.493 -11.468 10.174 1.00 90.62 104 ARG A N 1
ATOM 818 C CA . ARG A 1 104 ? -2.092 -11.313 10.598 1.00 90.62 104 ARG A CA 1
ATOM 819 C C . ARG A 1 104 ? -1.147 -12.270 9.875 1.00 90.62 104 ARG A C 1
ATOM 821 O O . ARG A 1 104 ? -0.032 -11.878 9.536 1.00 90.62 104 ARG A O 1
ATOM 828 N N . ALA A 1 105 ? -1.539 -13.528 9.687 1.00 91.50 105 ALA A N 1
ATOM 829 C CA . ALA A 1 105 ? -0.652 -14.542 9.129 1.00 91.50 105 ALA A CA 1
ATOM 830 C C . ALA A 1 105 ? -0.406 -14.291 7.637 1.00 91.50 105 ALA A C 1
ATOM 832 O O . ALA A 1 105 ? 0.741 -14.363 7.184 1.00 91.50 105 ALA A O 1
ATOM 833 N N . LYS A 1 106 ? -1.456 -13.939 6.886 1.00 92.00 106 LYS A N 1
ATOM 834 C CA . LYS A 1 106 ? -1.338 -13.557 5.470 1.00 92.00 106 LYS A CA 1
ATOM 835 C C . LYS A 1 106 ? -0.586 -12.233 5.315 1.00 92.00 106 LYS A C 1
ATOM 837 O O . LYS A 1 106 ? 0.334 -12.149 4.503 1.00 92.00 106 LYS A O 1
ATOM 842 N N . GLY A 1 107 ? -0.887 -11.232 6.139 1.00 92.38 107 GLY A N 1
ATOM 843 C CA . GLY A 1 107 ? -0.239 -9.923 6.067 1.00 92.38 107 GLY A CA 1
ATOM 844 C C . GLY A 1 107 ? 1.251 -9.938 6.401 1.00 92.38 107 GLY A C 1
ATOM 845 O O . GLY A 1 107 ? 2.018 -9.266 5.719 1.00 92.38 107 GLY A O 1
ATOM 846 N N . LYS A 1 108 ? 1.697 -10.749 7.375 1.00 94.44 108 LYS A N 1
ATOM 847 C CA . LYS A 1 108 ? 3.137 -10.935 7.663 1.00 94.44 108 LYS A CA 1
ATOM 848 C C . LYS A 1 108 ? 3.894 -11.397 6.422 1.00 94.44 108 LYS A C 1
ATOM 850 O O . LYS A 1 108 ? 4.900 -10.793 6.066 1.00 94.44 108 LYS A O 1
ATOM 855 N N . LYS A 1 109 ? 3.353 -12.399 5.723 1.00 94.19 109 LYS A N 1
ATOM 856 C CA . LYS A 1 109 ? 3.929 -12.900 4.469 1.00 94.19 109 LYS A CA 1
ATOM 857 C C . LYS A 1 109 ? 3.953 -11.814 3.389 1.00 94.19 109 LYS A C 1
ATOM 859 O O . LYS A 1 109 ? 4.921 -11.733 2.648 1.00 94.19 109 LYS A O 1
ATOM 864 N N . CYS A 1 110 ? 2.913 -10.982 3.296 1.00 94.94 110 CYS A N 1
ATOM 865 C CA . CYS A 1 110 ? 2.865 -9.877 2.332 1.00 94.94 110 CYS A CA 1
ATOM 866 C C . CYS A 1 110 ? 3.934 -8.814 2.618 1.00 94.94 110 CYS A C 1
ATOM 868 O O . CYS A 1 110 ? 4.666 -8.437 1.709 1.00 94.94 110 CYS A O 1
ATOM 870 N N . VAL A 1 111 ? 4.096 -8.410 3.883 1.00 94.62 111 VAL A N 1
ATOM 871 C CA . VAL A 1 111 ? 5.166 -7.490 4.307 1.00 94.62 111 VAL A CA 1
ATOM 872 C C . VAL A 1 111 ? 6.544 -8.063 3.978 1.00 94.62 111 VAL A C 1
ATOM 874 O O . VAL A 1 111 ? 7.389 -7.373 3.421 1.00 94.62 111 VAL A O 1
ATOM 877 N N . GLU A 1 112 ? 6.781 -9.335 4.291 1.00 94.06 112 GLU A N 1
ATOM 878 C CA . GLU A 1 112 ? 8.057 -9.997 3.997 1.00 94.06 112 GLU A CA 1
ATOM 879 C C . GLU A 1 112 ? 8.361 -10.077 2.492 1.00 94.06 112 GLU A C 1
ATOM 881 O O . GLU A 1 112 ? 9.530 -10.135 2.123 1.00 94.06 112 GLU A O 1
ATOM 886 N N . MET A 1 113 ? 7.337 -10.060 1.629 1.00 93.25 113 MET A N 1
ATOM 887 C CA . MET A 1 113 ? 7.503 -10.068 0.171 1.00 93.25 113 MET A CA 1
ATOM 888 C C . MET A 1 113 ? 7.848 -8.689 -0.406 1.00 93.25 113 MET A C 1
ATOM 890 O O . MET A 1 113 ? 8.596 -8.626 -1.376 1.00 93.25 113 MET A O 1
ATOM 894 N N . CYS A 1 114 ? 7.323 -7.598 0.163 1.00 93.00 114 CYS A N 1
ATOM 895 C CA . CYS A 1 114 ? 7.511 -6.247 -0.383 1.00 93.00 114 CYS A CA 1
ATOM 896 C C . CYS A 1 114 ? 8.546 -5.395 0.365 1.00 93.00 114 CYS A C 1
ATOM 898 O O . CYS A 1 114 ? 8.862 -4.292 -0.078 1.00 93.00 114 CYS A O 1
ATOM 900 N N . THR A 1 115 ? 9.073 -5.864 1.497 1.00 92.00 115 THR A N 1
ATOM 901 C CA . THR A 1 115 ? 9.982 -5.104 2.367 1.00 92.00 115 THR A CA 1
ATOM 902 C C . THR A 1 115 ? 11.324 -5.821 2.501 1.00 92.00 115 THR A C 1
ATOM 904 O O . THR A 1 115 ? 11.393 -7.039 2.642 1.00 92.00 115 THR A O 1
ATOM 907 N N . VAL A 1 116 ? 12.420 -5.058 2.531 1.00 89.62 116 VAL A N 1
ATOM 908 C CA . VAL A 1 116 ? 13.759 -5.590 2.817 1.00 89.62 116 VAL A CA 1
ATOM 909 C C . VAL A 1 116 ? 13.737 -6.355 4.143 1.00 89.62 116 VAL A C 1
ATOM 911 O O . VAL A 1 116 ? 13.281 -5.845 5.170 1.00 89.62 116 VAL A O 1
ATOM 914 N N . SER A 1 117 ? 14.278 -7.574 4.142 1.00 86.44 117 SER A N 1
ATOM 915 C CA . SER A 1 117 ? 14.194 -8.522 5.265 1.00 86.44 117 SER A CA 1
ATOM 916 C C . SER A 1 117 ? 14.677 -7.958 6.610 1.00 86.44 117 SER A C 1
ATOM 918 O O . SER A 1 117 ? 14.104 -8.266 7.657 1.00 86.44 117 SER A O 1
ATOM 920 N N . ALA A 1 118 ? 15.687 -7.082 6.591 1.00 84.00 118 ALA A N 1
ATOM 921 C CA . ALA A 1 118 ? 16.194 -6.387 7.776 1.00 84.00 118 ALA A CA 1
ATOM 922 C C . ALA A 1 118 ? 15.149 -5.470 8.448 1.00 84.00 118 ALA A C 1
ATOM 924 O O . ALA A 1 118 ? 15.215 -5.258 9.658 1.00 84.00 118 ALA A O 1
ATOM 925 N N . TYR A 1 119 ? 14.172 -4.967 7.688 1.00 86.88 119 TYR A N 1
ATOM 926 C CA . TYR A 1 119 ? 13.137 -4.041 8.151 1.00 86.88 119 TYR A CA 1
ATOM 927 C C . TYR A 1 119 ? 11.776 -4.709 8.361 1.00 86.88 119 TYR A C 1
ATOM 929 O O . TYR A 1 119 ? 11.007 -4.246 9.204 1.00 86.88 119 TYR A O 1
ATOM 937 N N . ALA A 1 120 ? 11.494 -5.830 7.687 1.00 90.69 120 ALA A N 1
ATOM 938 C CA . ALA A 1 120 ? 10.212 -6.536 7.786 1.00 90.69 120 ALA A CA 1
ATOM 939 C C . ALA A 1 120 ? 9.800 -6.837 9.243 1.00 90.69 120 ALA A C 1
ATOM 941 O O . ALA A 1 120 ? 8.660 -6.598 9.633 1.00 90.69 120 ALA A O 1
ATOM 942 N N . LYS A 1 121 ? 10.739 -7.261 10.103 1.00 90.12 121 LYS A N 1
ATOM 943 C CA . LYS A 1 121 ? 10.459 -7.508 11.534 1.00 90.12 121 LYS A CA 1
ATOM 944 C C . LYS A 1 121 ? 10.015 -6.251 12.285 1.00 90.12 121 LYS A C 1
ATOM 946 O O . LYS A 1 121 ? 9.136 -6.325 13.140 1.00 90.12 121 LYS A O 1
ATOM 951 N N . GLN A 1 122 ? 10.631 -5.109 11.985 1.00 89.88 122 GLN A N 1
ATOM 952 C CA . GLN A 1 122 ? 10.276 -3.833 12.602 1.00 89.88 122 GLN A CA 1
ATOM 953 C C . GLN A 1 122 ? 8.895 -3.373 12.134 1.00 89.88 122 GLN A C 1
ATOM 955 O O . GLN A 1 122 ? 8.085 -2.956 12.959 1.00 89.88 122 GLN A O 1
ATOM 960 N N . VAL A 1 123 ? 8.619 -3.497 10.833 1.00 91.50 123 VAL A N 1
ATOM 961 C CA . VAL A 1 123 ? 7.301 -3.229 10.246 1.00 91.50 123 VAL A CA 1
ATOM 962 C C . VAL A 1 123 ? 6.234 -4.063 10.949 1.00 91.50 123 VAL A C 1
ATOM 964 O O . VAL A 1 123 ? 5.303 -3.507 11.522 1.00 91.50 123 VAL A O 1
ATOM 967 N N . ILE A 1 124 ? 6.419 -5.383 11.010 1.00 92.44 124 ILE A N 1
ATOM 968 C CA . ILE A 1 124 ? 5.478 -6.309 11.652 1.00 92.44 124 ILE A CA 1
ATOM 969 C C . ILE A 1 124 ? 5.251 -5.945 13.124 1.00 92.44 124 ILE A C 1
ATOM 971 O O . ILE A 1 124 ? 4.105 -5.876 13.555 1.00 92.44 124 ILE A O 1
ATOM 975 N N . SER A 1 125 ? 6.309 -5.651 13.884 1.00 90.69 125 SER A N 1
ATOM 976 C CA . SER A 1 125 ? 6.191 -5.237 15.291 1.00 90.69 125 SER A CA 1
ATOM 977 C C . SER A 1 125 ? 5.374 -3.948 15.460 1.00 90.69 125 SER A C 1
ATOM 979 O O . SER A 1 125 ? 4.532 -3.851 16.355 1.00 90.69 125 SER A O 1
ATOM 981 N N . ASN A 1 126 ? 5.558 -2.967 14.573 1.00 89.81 126 ASN A N 1
ATOM 982 C CA . ASN A 1 126 ? 4.750 -1.748 14.583 1.00 89.81 126 ASN A CA 1
ATOM 983 C C . ASN A 1 126 ? 3.288 -2.037 14.219 1.00 89.81 126 ASN A C 1
ATOM 985 O O . ASN A 1 126 ? 2.386 -1.528 14.882 1.00 89.81 126 ASN A O 1
ATOM 989 N N . LEU A 1 127 ? 3.031 -2.880 13.214 1.00 90.38 127 LEU A N 1
ATOM 990 C CA . LEU A 1 127 ? 1.672 -3.289 12.848 1.00 90.38 127 LEU A CA 1
ATOM 991 C C . LEU A 1 127 ? 0.979 -4.035 13.991 1.00 90.38 127 LEU A C 1
ATOM 993 O O . LEU A 1 127 ? -0.203 -3.815 14.231 1.00 90.38 127 LEU A O 1
ATOM 997 N N . GLU A 1 128 ? 1.704 -4.862 14.746 1.00 89.81 128 GLU A N 1
ATOM 998 C CA . GLU A 1 128 ? 1.151 -5.557 15.910 1.00 89.81 128 GLU A CA 1
ATOM 999 C C . GLU A 1 128 ? 0.667 -4.588 16.994 1.00 89.81 128 GLU A C 1
ATOM 1001 O O . GLU A 1 128 ? -0.373 -4.841 17.603 1.00 89.81 128 GLU A O 1
ATOM 1006 N N . GLN A 1 129 ? 1.374 -3.470 17.184 1.00 85.94 129 GLN A N 1
ATOM 1007 C CA . GLN A 1 129 ? 0.979 -2.399 18.104 1.00 85.94 129 GLN A CA 1
ATOM 1008 C C . GLN A 1 129 ? -0.199 -1.578 17.565 1.00 85.94 129 GLN A C 1
ATOM 1010 O O . GLN A 1 129 ? -1.090 -1.208 18.325 1.00 85.94 129 GLN A O 1
ATOM 1015 N N . LYS A 1 130 ? -0.219 -1.290 16.257 1.00 85.69 130 LYS A N 1
ATOM 1016 C CA . LYS A 1 130 ? -1.277 -0.489 15.616 1.00 85.69 130 LYS A CA 1
ATOM 1017 C C . LYS A 1 130 ? -2.583 -1.253 15.426 1.00 85.69 130 LYS A C 1
ATOM 1019 O O . LYS A 1 130 ? -3.656 -0.647 15.454 1.00 85.69 130 LYS A O 1
ATOM 1024 N N . PHE A 1 131 ? -2.494 -2.569 15.272 1.00 86.38 131 PHE A N 1
ATOM 1025 C CA . PHE A 1 131 ? -3.605 -3.487 15.054 1.00 86.38 131 PHE A CA 1
ATOM 1026 C C . PHE A 1 131 ? -3.589 -4.608 16.110 1.00 86.38 131 PHE A C 1
ATOM 1028 O O . PHE A 1 131 ? -3.364 -5.767 15.766 1.00 86.38 131 PHE A O 1
ATOM 1035 N N . PRO A 1 132 ? -3.779 -4.326 17.410 1.00 79.19 132 PRO A N 1
ATOM 1036 C CA . PRO A 1 132 ? -3.742 -5.350 18.455 1.00 79.19 132 PRO A CA 1
ATOM 1037 C C . PRO A 1 132 ? -4.856 -6.397 18.263 1.00 79.19 132 PRO A C 1
ATOM 1039 O O . PRO A 1 132 ? -5.956 -6.067 17.828 1.00 79.19 132 PRO A O 1
ATOM 1042 N N . GLU A 1 133 ? -4.584 -7.669 18.589 1.00 73.50 133 GLU A N 1
ATOM 1043 C CA . GLU A 1 133 ? -5.562 -8.777 18.465 1.00 73.50 133 GLU A CA 1
ATOM 1044 C C . GLU A 1 133 ? -6.789 -8.573 19.351 1.00 73.50 133 GLU A C 1
ATOM 1046 O O . GLU A 1 133 ? -7.916 -8.905 18.986 1.00 73.50 133 GLU A O 1
ATOM 1051 N N . ARG A 1 134 ? -6.560 -8.013 20.540 1.00 66.81 134 ARG A N 1
ATOM 1052 C CA . ARG A 1 134 ? -7.608 -7.676 21.487 1.00 66.81 134 ARG A CA 1
ATOM 1053 C C . ARG A 1 134 ? -7.735 -6.166 21.531 1.00 66.81 134 ARG A C 1
ATOM 1055 O O . ARG A 1 134 ? -6.783 -5.476 21.885 1.00 66.81 134 ARG A O 1
ATOM 1062 N N . ARG A 1 135 ? -8.931 -5.673 21.206 1.00 57.91 135 ARG A N 1
ATOM 1063 C CA . ARG A 1 135 ? -9.311 -4.278 21.435 1.00 57.91 135 ARG A CA 1
ATOM 1064 C C . ARG A 1 135 ? -9.129 -3.993 22.929 1.00 57.91 135 ARG A C 1
ATOM 1066 O O . ARG A 1 135 ? -9.880 -4.522 23.748 1.00 57.91 135 ARG A O 1
ATOM 1073 N N . GLY A 1 136 ? -8.096 -3.230 23.276 1.00 54.28 136 GLY A N 1
ATOM 1074 C CA . GLY A 1 136 ? -8.024 -2.580 24.579 1.00 54.28 136 GLY A CA 1
ATOM 1075 C C . GLY A 1 136 ? -9.180 -1.591 24.712 1.00 54.28 136 GLY A C 1
ATOM 1076 O O . GLY A 1 136 ? -9.779 -1.197 23.705 1.00 54.28 136 GLY A O 1
ATOM 1077 N N . ASP A 1 137 ? -9.519 -1.211 25.944 1.00 50.34 137 ASP A N 1
ATOM 1078 C CA . ASP A 1 137 ? -10.527 -0.181 26.193 1.00 50.34 137 ASP A CA 1
ATOM 1079 C C . ASP A 1 137 ? -10.272 1.037 25.292 1.00 50.34 137 ASP A C 1
ATOM 1081 O O . ASP A 1 137 ? -9.133 1.402 25.007 1.00 50.34 137 ASP A O 1
ATOM 1085 N N . THR A 1 138 ? -11.357 1.626 24.794 1.00 49.28 138 THR A N 1
ATOM 1086 C CA . THR A 1 138 ? -11.467 2.534 23.637 1.00 49.28 138 THR A CA 1
ATOM 1087 C C . THR A 1 138 ? -10.727 3.883 23.737 1.00 49.28 138 THR A C 1
ATOM 1089 O O . THR A 1 138 ? -11.113 4.838 23.068 1.00 49.28 138 THR A O 1
ATOM 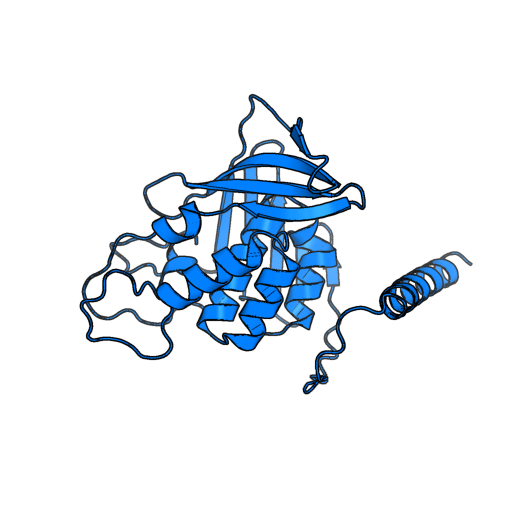1092 N N . GLY A 1 139 ? -9.695 3.987 24.574 1.00 52.34 139 GLY A N 1
ATOM 1093 C CA . GLY A 1 139 ? -8.830 5.152 24.759 1.00 52.34 139 GLY A CA 1
ATOM 1094 C C . GLY A 1 139 ? -7.359 4.935 24.384 1.00 52.34 139 GLY A C 1
ATOM 1095 O O . GLY A 1 139 ? -6.570 5.858 24.572 1.00 52.34 139 GLY A O 1
ATOM 1096 N N . ASP A 1 140 ? -6.969 3.761 23.872 1.00 60.72 140 ASP A N 1
ATOM 1097 C CA . ASP A 1 140 ? -5.600 3.546 23.391 1.00 60.72 140 ASP A CA 1
ATOM 1098 C C . ASP A 1 140 ? -5.367 4.275 22.057 1.00 60.72 140 ASP A C 1
ATOM 1100 O O . ASP A 1 140 ? -5.817 3.840 20.997 1.00 60.72 140 ASP A O 1
ATOM 1104 N N . SER A 1 141 ? -4.649 5.399 22.114 1.00 60.00 141 SER A N 1
ATOM 1105 C CA . SER A 1 141 ? -4.291 6.216 20.949 1.00 60.00 141 SER A CA 1
ATOM 1106 C C . SER A 1 141 ? -3.327 5.523 19.978 1.00 60.00 141 SER A C 1
ATOM 1108 O O . SER A 1 141 ? -3.127 6.018 18.862 1.00 60.00 141 SER A O 1
ATOM 1110 N N . TYR A 1 142 ? -2.737 4.387 20.374 1.00 66.56 142 TYR A N 1
ATOM 1111 C CA . TYR A 1 142 ? -1.920 3.555 19.496 1.00 66.56 142 TYR A CA 1
ATOM 1112 C C . TYR A 1 142 ? -2.754 2.655 18.589 1.00 66.56 142 TYR A C 1
ATOM 1114 O O . TYR A 1 142 ? -2.289 2.342 17.493 1.00 66.56 142 TYR A O 1
ATOM 1122 N N . TRP A 1 143 ? -3.982 2.297 18.973 1.00 76.69 143 TRP A N 1
ATOM 1123 C CA . TRP A 1 143 ? -4.865 1.523 18.107 1.00 76.69 143 TRP A CA 1
ATOM 1124 C C . TRP A 1 143 ? -5.414 2.397 1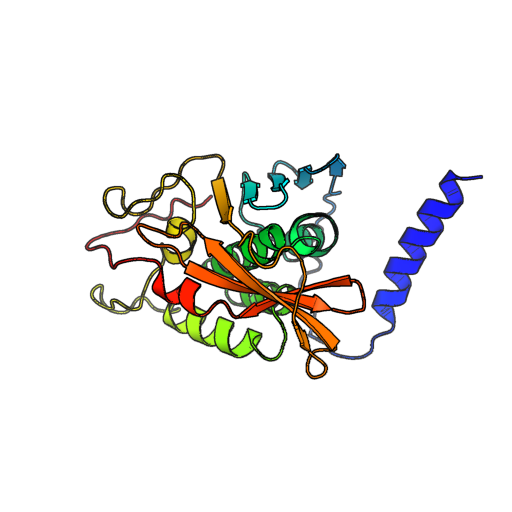6.976 1.00 76.69 143 TRP A C 1
ATOM 1126 O O . TRP A 1 143 ? -6.163 3.345 17.205 1.00 76.69 143 TRP A O 1
ATOM 1136 N N . GLN A 1 144 ? -5.038 2.078 15.737 1.00 81.19 144 GLN A N 1
ATOM 1137 C CA . GLN A 1 144 ? -5.340 2.905 14.565 1.00 81.19 144 GLN A CA 1
ATOM 1138 C C . GLN A 1 144 ? -5.877 2.043 13.417 1.00 81.19 144 GLN A C 1
ATOM 1140 O O . GLN A 1 144 ? -5.202 1.865 12.412 1.00 81.19 144 GLN A O 1
ATOM 1145 N N . PRO A 1 145 ? -7.096 1.490 13.525 1.00 79.69 145 PRO A N 1
ATOM 1146 C CA . PRO A 1 145 ? -7.660 0.596 12.508 1.00 79.69 145 PRO A CA 1
ATOM 1147 C C . PRO A 1 145 ? -7.866 1.277 11.145 1.00 79.69 145 PRO A C 1
ATOM 1149 O O . PRO A 1 145 ? -7.875 0.614 10.118 1.00 79.69 145 PRO A O 1
ATOM 1152 N N . TYR A 1 146 ? -7.967 2.604 11.135 1.00 83.88 146 TYR A N 1
ATOM 1153 C CA . TYR A 1 146 ? -8.080 3.454 9.950 1.00 83.88 146 TYR A CA 1
ATOM 1154 C C . TYR A 1 146 ? -6.719 3.859 9.352 1.00 83.88 146 TYR A C 1
ATOM 1156 O O . TYR A 1 146 ? -6.680 4.686 8.445 1.00 83.88 146 TYR A O 1
ATOM 1164 N N . LEU A 1 147 ? -5.602 3.317 9.858 1.00 86.94 147 LEU A N 1
ATOM 1165 C CA . LEU A 1 147 ? -4.251 3.725 9.459 1.00 86.94 147 LEU A CA 1
ATOM 1166 C C . LEU A 1 147 ? -4.031 3.634 7.950 1.00 86.94 147 LEU A C 1
ATOM 1168 O O . LEU A 1 147 ? -3.470 4.550 7.372 1.00 86.94 147 LEU A O 1
ATOM 1172 N N . VAL A 1 148 ? -4.471 2.552 7.303 1.00 89.81 148 VAL A N 1
ATOM 1173 C CA . VAL A 1 148 ? -4.326 2.422 5.843 1.00 89.81 148 VAL A CA 1
ATOM 1174 C C . VAL A 1 148 ? -5.303 3.344 5.119 1.00 89.81 148 VAL A C 1
ATOM 1176 O O . VAL A 1 148 ? -4.925 4.012 4.158 1.00 89.81 148 VAL A O 1
ATOM 1179 N N . ALA A 1 149 ? -6.539 3.440 5.615 1.00 88.94 149 ALA A N 1
ATOM 1180 C CA . ALA A 1 149 ? -7.564 4.297 5.033 1.00 88.94 149 ALA A CA 1
ATOM 1181 C C . ALA A 1 149 ? -7.126 5.768 4.975 1.00 88.94 149 ALA A C 1
ATOM 1183 O O . ALA A 1 149 ? -7.428 6.442 3.997 1.00 88.94 149 ALA A O 1
ATOM 1184 N N . SER A 1 150 ? -6.349 6.257 5.950 1.00 87.31 150 SER A N 1
ATOM 1185 C CA . SER A 1 150 ? -5.861 7.643 5.953 1.00 87.31 150 SER A CA 1
ATOM 1186 C C . SER A 1 150 ? -4.911 7.990 4.804 1.00 87.31 150 SER A C 1
ATOM 1188 O O . SER A 1 150 ? -4.650 9.170 4.589 1.00 87.31 150 SER A O 1
ATOM 1190 N N . PHE A 1 151 ? -4.382 6.998 4.080 1.00 88.25 151 PHE A N 1
ATOM 1191 C CA . PHE A 1 151 ? -3.570 7.214 2.876 1.00 88.25 151 PHE A CA 1
ATOM 1192 C C . PHE A 1 151 ? -4.374 7.328 1.592 1.00 88.25 151 PHE A C 1
ATOM 1194 O O . PHE A 1 151 ? -3.838 7.763 0.574 1.00 88.25 151 PHE A O 1
ATOM 1201 N N . LEU A 1 152 ? -5.642 6.941 1.628 1.00 90.06 152 LEU A N 1
ATOM 1202 C CA . LEU A 1 152 ? -6.477 6.887 0.447 1.00 90.06 152 LEU A CA 1
ATOM 1203 C C . LEU A 1 152 ? -7.115 8.246 0.162 1.00 90.06 152 LEU A C 1
ATOM 1205 O O . LEU A 1 152 ? -7.505 8.983 1.071 1.00 90.06 152 LEU A O 1
ATOM 1209 N N . ALA A 1 153 ? -7.261 8.561 -1.123 1.00 90.12 153 ALA A N 1
ATOM 1210 C CA . ALA A 1 153 ? -7.945 9.768 -1.566 1.00 90.12 153 ALA A CA 1
ATOM 1211 C C . ALA A 1 153 ? -9.341 9.893 -0.930 1.00 90.12 153 ALA A C 1
ATOM 1213 O O . ALA A 1 153 ? -10.070 8.911 -0.790 1.00 90.12 153 ALA A O 1
ATOM 1214 N N . GLY A 1 154 ? -9.700 11.113 -0.531 1.00 87.56 154 GLY A N 1
ATOM 1215 C CA . GLY A 1 154 ? -10.977 11.417 0.113 1.00 87.56 154 GLY A CA 1
ATOM 1216 C C . GLY A 1 154 ? -11.049 11.096 1.608 1.00 87.56 154 GLY A C 1
ATOM 1217 O O . GLY A 1 154 ? -11.954 11.596 2.268 1.00 87.56 154 GLY A O 1
ATOM 1218 N N . ALA A 1 155 ? -10.112 10.336 2.184 1.00 86.19 155 ALA A N 1
ATOM 1219 C CA . ALA A 1 155 ? -10.117 10.048 3.616 1.00 86.19 155 ALA A CA 1
ATOM 1220 C C . ALA A 1 155 ? -9.635 11.259 4.432 1.00 86.19 155 ALA A C 1
ATOM 1222 O O . ALA A 1 155 ? -8.513 11.738 4.260 1.00 86.19 155 ALA A O 1
ATOM 1223 N N . THR A 1 156 ? -10.456 11.739 5.367 1.00 85.19 156 THR A N 1
ATOM 1224 C CA . THR A 1 156 ? -10.107 12.849 6.266 1.00 85.19 156 THR A CA 1
ATOM 1225 C C . THR A 1 156 ? -10.486 12.539 7.710 1.00 85.19 156 THR A C 1
ATOM 1227 O O . THR A 1 156 ? -11.268 11.634 7.991 1.00 85.19 156 THR A O 1
ATOM 1230 N N . GLN A 1 157 ? -9.953 13.298 8.668 1.00 82.00 157 GLN A N 1
ATOM 1231 C CA . GLN A 1 157 ? -10.334 13.108 10.069 1.00 82.00 157 GLN A CA 1
ATOM 1232 C C . GLN A 1 157 ? -11.832 13.406 10.284 1.00 82.00 157 GLN A C 1
ATOM 1234 O O . GLN A 1 157 ? -12.504 12.710 11.044 1.00 82.00 157 GLN A O 1
ATOM 1239 N N . GLU A 1 158 ? -12.369 14.405 9.579 1.00 83.81 158 GLU A N 1
ATOM 1240 C CA . GLU A 1 158 ? -13.761 14.858 9.665 1.00 83.81 158 GLU A CA 1
ATOM 1241 C C . GLU A 1 158 ? -14.747 13.796 9.174 1.00 83.81 158 GLU A C 1
ATOM 1243 O O . GLU A 1 158 ? -15.811 13.628 9.771 1.00 83.81 158 GLU A O 1
ATOM 1248 N N . ASN A 1 159 ? -14.388 13.048 8.126 1.00 85.88 159 ASN A N 1
ATOM 1249 C CA . ASN A 1 159 ? -15.210 11.949 7.621 1.00 85.88 159 ASN A CA 1
ATOM 1250 C C . ASN A 1 159 ? -14.860 10.587 8.239 1.00 85.88 159 ASN A C 1
ATOM 1252 O O . ASN A 1 159 ? -15.340 9.564 7.758 1.00 85.88 159 ASN A O 1
ATOM 1256 N N . LYS A 1 160 ? -14.063 10.568 9.318 1.00 83.56 160 LYS A N 1
ATOM 1257 C CA . LYS A 1 160 ? -13.598 9.352 10.005 1.00 83.56 160 LYS A CA 1
ATOM 1258 C C . LYS A 1 160 ? -12.803 8.406 9.096 1.00 83.56 160 LYS A C 1
ATOM 1260 O O . LYS A 1 160 ? -12.890 7.190 9.246 1.00 83.56 160 LYS A O 1
ATOM 1265 N N . TYR A 1 161 ? -12.023 8.978 8.184 1.00 85.50 161 TYR A N 1
ATOM 1266 C CA . TYR A 1 161 ? -11.200 8.291 7.194 1.00 85.50 161 TYR A CA 1
ATOM 1267 C C . TYR A 1 161 ? -11.997 7.375 6.266 1.00 85.50 161 TYR A C 1
ATOM 1269 O O . TYR A 1 161 ? -11.566 6.267 5.968 1.00 85.50 161 TYR A O 1
ATOM 1277 N N . GLN A 1 162 ? -13.153 7.845 5.800 1.00 87.44 162 GLN A N 1
ATOM 1278 C CA . GLN A 1 162 ? -13.900 7.191 4.729 1.00 87.44 162 GLN A CA 1
ATOM 1279 C C . GLN A 1 162 ? -13.333 7.635 3.373 1.00 87.44 162 GLN A C 1
ATOM 1281 O O . GLN A 1 162 ? -13.507 8.798 3.001 1.00 87.44 162 GLN A O 1
ATOM 1286 N N . PRO A 1 163 ? -12.631 6.760 2.636 1.00 89.62 163 PRO A N 1
ATOM 1287 C CA . PRO A 1 163 ? -12.035 7.126 1.359 1.00 89.62 163 PRO A CA 1
ATOM 1288 C C . PRO A 1 163 ? -13.053 7.146 0.216 1.00 89.62 163 PRO A C 1
ATOM 1290 O O . PRO A 1 163 ? -14.124 6.539 0.279 1.00 89.62 163 PRO A O 1
ATOM 1293 N N . GLU A 1 164 ? -12.672 7.795 -0.877 1.00 91.50 164 GLU A N 1
ATOM 1294 C CA . GLU A 1 164 ? -13.363 7.700 -2.158 1.00 91.50 164 GLU A CA 1
ATOM 1295 C C . GLU A 1 164 ? -13.131 6.332 -2.815 1.00 91.50 164 GLU A C 1
ATOM 1297 O O . GLU A 1 164 ? -12.082 5.705 -2.657 1.00 91.50 164 GLU A O 1
ATOM 1302 N N . TYR A 1 165 ? -14.127 5.885 -3.584 1.00 92.25 165 TYR A N 1
ATOM 1303 C CA . TYR A 1 165 ? -14.057 4.675 -4.399 1.00 92.25 165 TYR A CA 1
ATOM 1304 C C . TYR A 1 165 ? -14.121 5.035 -5.899 1.00 92.25 165 TYR A C 1
ATOM 1306 O O . TYR A 1 165 ? -14.985 5.836 -6.271 1.00 92.25 165 TYR A O 1
ATOM 1314 N N . PRO A 1 166 ? -13.294 4.437 -6.784 1.00 95.50 166 PRO A N 1
ATOM 1315 C CA . PRO A 1 166 ? -12.234 3.462 -6.497 1.00 95.50 166 PRO A CA 1
ATOM 1316 C C . PRO A 1 166 ? -11.107 4.066 -5.650 1.00 95.50 166 PRO A C 1
ATOM 1318 O O . PRO A 1 166 ? -10.877 5.275 -5.693 1.00 95.50 166 PRO A O 1
ATOM 1321 N N . TYR A 1 167 ? -10.423 3.220 -4.880 1.00 95.31 167 TYR A N 1
ATOM 1322 C CA . TYR A 1 167 ? -9.370 3.649 -3.966 1.00 95.31 167 TYR A CA 1
ATOM 1323 C C . TYR A 1 167 ? -8.169 4.182 -4.741 1.00 95.31 167 TYR A C 1
ATOM 1325 O O . TYR A 1 167 ? -7.805 3.644 -5.788 1.00 95.31 167 TYR A O 1
ATOM 1333 N N . LYS A 1 168 ? -7.544 5.243 -4.222 1.00 94.50 168 LYS A N 1
ATOM 1334 C CA . LYS A 1 168 ? -6.370 5.865 -4.842 1.00 94.50 168 LYS A CA 1
ATOM 1335 C C . LYS A 1 168 ? -5.308 6.193 -3.812 1.00 94.50 168 LYS A C 1
ATOM 1337 O O . LYS A 1 168 ? -5.610 6.819 -2.799 1.00 94.50 168 LYS A O 1
ATOM 1342 N N . LEU A 1 169 ? -4.073 5.828 -4.125 1.00 91.81 169 LEU A N 1
ATOM 1343 C CA . LEU A 1 169 ? -2.867 6.239 -3.415 1.00 91.81 169 LEU A CA 1
ATOM 1344 C C . LEU A 1 169 ? -2.050 7.151 -4.324 1.00 91.81 169 LEU A C 1
ATOM 1346 O O . LEU A 1 169 ? -1.830 6.812 -5.486 1.00 91.81 169 LEU A O 1
ATOM 1350 N N . SER A 1 170 ? -1.587 8.282 -3.798 1.00 90.12 170 SER A N 1
ATOM 1351 C CA . SER A 1 170 ? -0.801 9.257 -4.558 1.00 90.12 170 SER A CA 1
ATOM 1352 C C . SER A 1 170 ? 0.543 9.520 -3.893 1.00 90.12 170 SER A C 1
ATOM 1354 O O . SER A 1 170 ? 0.641 9.706 -2.675 1.00 90.12 170 SER A O 1
ATOM 1356 N N . PHE A 1 171 ? 1.568 9.564 -4.732 1.00 87.00 171 PHE A N 1
ATOM 1357 C CA . PHE A 1 171 ? 2.975 9.593 -4.376 1.00 87.00 171 PHE A CA 1
ATOM 1358 C C . PHE A 1 171 ? 3.666 10.706 -5.165 1.00 87.00 171 PHE A C 1
ATOM 1360 O O . PHE A 1 171 ? 3.405 10.871 -6.357 1.00 87.00 171 PHE A O 1
ATOM 1367 N N . THR A 1 172 ? 4.564 11.452 -4.527 1.00 83.06 172 THR A N 1
ATOM 1368 C CA . THR A 1 172 ? 5.423 12.431 -5.208 1.00 83.06 172 THR A CA 1
ATOM 1369 C C . THR A 1 172 ? 6.899 12.185 -4.909 1.00 83.06 172 THR A C 1
ATOM 1371 O O . THR A 1 172 ? 7.261 11.728 -3.819 1.00 83.06 172 THR A O 1
ATOM 1374 N N . TYR A 1 173 ? 7.754 12.502 -5.883 1.00 76.56 173 TYR A N 1
ATOM 1375 C CA . TYR A 1 173 ? 9.209 12.355 -5.821 1.00 76.56 173 TYR A CA 1
ATOM 1376 C C . TYR A 1 173 ? 9.896 13.717 -5.900 1.00 76.56 173 TYR A C 1
ATOM 1378 O O . TYR A 1 173 ? 9.382 14.675 -6.479 1.00 76.56 173 TYR A O 1
ATOM 1386 N N . SER A 1 174 ? 11.101 13.802 -5.343 1.00 65.75 174 SER A N 1
ATOM 1387 C CA . SER A 1 174 ? 11.934 14.998 -5.471 1.00 65.75 174 SER A CA 1
ATOM 1388 C C . SER A 1 174 ? 12.541 15.108 -6.875 1.00 65.75 174 SER A C 1
ATOM 1390 O O . SER A 1 174 ? 13.189 14.181 -7.356 1.00 65.75 174 SER A O 1
ATOM 1392 N N . THR A 1 175 ? 12.423 16.286 -7.493 1.00 54.12 175 THR A N 1
ATOM 1393 C CA . THR A 1 175 ? 13.059 16.630 -8.778 1.00 54.12 175 THR A CA 1
ATOM 1394 C C . THR A 1 175 ? 14.569 16.841 -8.687 1.00 54.12 175 THR A C 1
ATOM 1396 O O . THR A 1 175 ? 15.232 16.878 -9.718 1.00 54.12 175 THR A O 1
ATOM 1399 N N . ASN A 1 176 ? 15.126 17.022 -7.484 1.00 48.97 176 ASN A N 1
ATOM 1400 C CA . ASN A 1 176 ? 16.544 17.367 -7.313 1.00 48.97 176 ASN A CA 1
ATOM 1401 C C . ASN A 1 176 ? 17.479 16.149 -7.403 1.00 48.97 176 ASN A C 1
ATOM 1403 O O . ASN A 1 176 ? 18.692 16.317 -7.492 1.00 48.97 176 ASN A O 1
ATOM 1407 N N . THR A 1 177 ? 16.915 14.940 -7.416 1.00 51.91 177 THR A N 1
ATOM 1408 C CA . THR A 1 177 ? 17.620 13.657 -7.558 1.00 51.91 177 THR A CA 1
ATOM 1409 C C . THR A 1 177 ? 16.714 12.639 -8.260 1.00 51.91 177 THR A C 1
ATOM 1411 O O . THR A 1 177 ? 16.373 11.616 -7.662 1.00 51.91 177 THR A O 1
ATOM 1414 N N . PRO A 1 178 ? 16.254 12.876 -9.502 1.00 47.19 178 PRO A N 1
ATOM 1415 C CA . PRO A 1 178 ? 15.489 11.860 -10.205 1.00 47.19 178 PRO A CA 1
ATOM 1416 C C . PRO A 1 178 ? 16.428 10.672 -10.430 1.00 47.19 178 PRO A C 1
ATOM 1418 O O . PRO A 1 178 ? 17.452 10.798 -11.101 1.00 47.19 178 PRO A O 1
ATOM 1421 N N . ASN A 1 179 ? 16.099 9.528 -9.838 1.00 52.25 179 ASN A N 1
ATOM 1422 C CA . ASN A 1 179 ? 16.715 8.232 -10.121 1.00 52.25 179 ASN A CA 1
ATOM 1423 C C . ASN A 1 179 ? 18.228 8.078 -9.853 1.00 52.25 179 ASN A C 1
ATOM 1425 O O . ASN A 1 179 ? 18.803 7.075 -10.272 1.00 52.25 179 ASN A O 1
ATOM 1429 N N . GLN A 1 180 ? 18.870 8.986 -9.114 1.00 54.78 180 GLN A N 1
ATOM 1430 C CA . GLN A 1 180 ? 20.241 8.779 -8.627 1.00 54.78 180 GLN A CA 1
ATOM 1431 C C . GLN A 1 180 ? 20.186 8.239 -7.199 1.00 54.78 180 GLN A C 1
ATOM 1433 O O . GLN A 1 180 ? 20.344 8.980 -6.234 1.00 54.78 180 GLN A O 1
ATOM 1438 N N . GLY A 1 181 ? 19.831 6.958 -7.076 1.00 62.44 181 GLY A N 1
ATOM 1439 C CA . GLY A 1 181 ? 19.836 6.272 -5.787 1.00 62.44 181 GLY A CA 1
ATOM 1440 C C . GLY A 1 181 ? 21.260 6.139 -5.246 1.00 62.44 181 GLY A C 1
ATOM 1441 O O . GLY A 1 181 ? 22.215 6.028 -6.015 1.00 62.44 181 GLY A O 1
ATOM 1442 N N . GLU A 1 182 ? 21.404 6.141 -3.925 1.00 71.81 182 GLU A N 1
ATOM 1443 C CA . GLU A 1 182 ? 22.689 5.889 -3.274 1.00 71.81 182 GLU A CA 1
ATOM 1444 C C . GLU A 1 182 ? 23.032 4.401 -3.404 1.00 71.81 182 GLU A C 1
ATOM 1446 O O . GLU A 1 182 ? 22.185 3.541 -3.150 1.00 71.81 182 GLU A O 1
ATOM 1451 N N . GLU A 1 183 ? 24.260 4.075 -3.817 1.00 74.75 183 GLU A N 1
ATOM 1452 C CA . GLU A 1 183 ? 24.720 2.685 -3.802 1.00 74.75 183 GLU A CA 1
ATOM 1453 C C . GLU A 1 183 ? 24.717 2.149 -2.370 1.00 74.75 183 GLU A C 1
ATOM 1455 O O . GLU A 1 183 ? 25.352 2.702 -1.471 1.00 74.75 183 GLU A O 1
ATOM 1460 N N . SER A 1 184 ? 24.039 1.025 -2.169 1.00 73.00 184 SER A N 1
ATOM 1461 C CA . SER A 1 184 ? 24.058 0.283 -0.921 1.00 73.00 184 SER A CA 1
ATOM 1462 C C . SER A 1 184 ? 24.655 -1.095 -1.143 1.00 73.00 184 SER A C 1
ATOM 1464 O O . SER A 1 184 ? 23.990 -2.038 -1.572 1.00 73.00 184 SER A O 1
ATOM 1466 N N . TYR A 1 185 ? 25.931 -1.226 -0.789 1.00 72.44 185 TYR A N 1
ATOM 1467 C CA . TYR A 1 185 ? 26.637 -2.507 -0.783 1.00 72.44 185 TYR A CA 1
ATOM 1468 C C . TYR A 1 185 ? 26.078 -3.477 0.264 1.00 72.44 185 TYR A C 1
ATOM 1470 O O . TYR A 1 185 ? 26.123 -4.686 0.062 1.00 72.44 185 TYR A O 1
ATOM 1478 N N . THR A 1 186 ? 25.516 -2.954 1.359 1.00 74.38 186 THR A N 1
ATOM 1479 C CA . THR A 1 186 ? 24.897 -3.751 2.429 1.00 74.38 186 THR A CA 1
ATOM 1480 C C . THR A 1 186 ? 23.678 -4.523 1.937 1.00 74.38 186 THR A C 1
ATOM 1482 O O . THR A 1 186 ? 23.448 -5.647 2.373 1.00 74.38 186 THR A O 1
ATOM 1485 N N . PHE A 1 187 ? 22.900 -3.918 1.039 1.00 70.25 187 PHE A N 1
ATOM 1486 C CA . PHE A 1 187 ? 21.652 -4.494 0.547 1.00 70.25 187 PHE A CA 1
ATOM 1487 C C . PHE A 1 187 ? 21.716 -4.913 -0.925 1.00 70.25 187 PHE A C 1
ATOM 1489 O O . PHE A 1 187 ? 20.757 -5.489 -1.415 1.00 70.25 187 PHE A O 1
ATOM 1496 N N . GLY A 1 188 ? 22.832 -4.668 -1.620 1.00 76.81 188 GLY A N 1
ATOM 1497 C CA . GLY A 1 188 ? 23.025 -5.092 -3.007 1.00 76.81 188 GLY A CA 1
ATOM 1498 C C . GLY A 1 188 ? 22.130 -4.345 -3.998 1.00 76.81 188 GLY A C 1
ATOM 1499 O O . GLY A 1 188 ? 21.509 -4.975 -4.852 1.00 76.81 188 GLY A O 1
ATOM 1500 N N . GLY A 1 189 ? 22.038 -3.018 -3.881 1.00 79.25 189 GLY A N 1
ATOM 1501 C CA . GLY A 1 189 ? 21.187 -2.219 -4.761 1.00 79.25 189 GLY A CA 1
ATOM 1502 C C . GLY A 1 189 ? 21.332 -0.711 -4.586 1.00 79.25 189 GLY A C 1
ATOM 1503 O O . GLY A 1 189 ? 22.208 -0.233 -3.867 1.00 79.25 189 GLY A O 1
ATOM 1504 N N . HIS A 1 190 ? 20.438 0.039 -5.225 1.00 77.62 190 HIS A N 1
ATOM 1505 C CA . HIS A 1 190 ? 20.350 1.494 -5.122 1.00 77.62 190 HIS A CA 1
ATOM 1506 C C . HIS A 1 190 ? 19.194 1.895 -4.212 1.00 77.62 190 HIS A C 1
ATOM 1508 O O . HIS A 1 190 ? 18.040 1.547 -4.477 1.00 77.62 190 HIS A O 1
ATOM 1514 N N . VAL A 1 191 ? 19.491 2.641 -3.148 1.00 72.56 191 VAL A N 1
ATOM 1515 C CA . VAL A 1 191 ? 18.479 3.170 -2.232 1.00 72.56 191 VAL A CA 1
ATOM 1516 C C . VAL A 1 191 ? 17.984 4.507 -2.757 1.00 72.56 191 VAL A C 1
ATOM 1518 O O . VAL A 1 191 ? 18.741 5.460 -2.940 1.00 72.56 191 VAL A O 1
ATOM 1521 N N . TYR A 1 192 ? 16.682 4.579 -2.973 1.00 71.88 192 TYR A N 1
ATOM 1522 C CA . TYR A 1 192 ? 15.971 5.791 -3.317 1.00 71.88 192 TYR A CA 1
ATOM 1523 C C . TYR A 1 192 ? 15.271 6.298 -2.070 1.00 71.88 192 TYR A C 1
ATOM 1525 O O . TYR A 1 192 ? 14.345 5.690 -1.527 1.00 71.88 192 TYR A O 1
ATOM 1533 N N . HIS A 1 193 ? 15.735 7.445 -1.607 1.00 63.44 193 HIS A N 1
ATOM 1534 C CA . HIS A 1 193 ? 15.024 8.213 -0.609 1.00 63.44 193 HIS A CA 1
ATOM 1535 C C . HIS A 1 193 ? 13.950 9.048 -1.315 1.00 63.44 193 HIS A C 1
ATOM 1537 O O . HIS A 1 193 ? 14.124 9.417 -2.474 1.00 63.44 193 HIS A O 1
ATOM 1543 N N . TRP A 1 194 ? 12.886 9.397 -0.592 1.00 65.44 194 TRP A N 1
ATOM 1544 C CA . TRP A 1 194 ? 11.861 10.366 -1.001 1.00 65.44 194 TRP A CA 1
ATOM 1545 C C . TRP A 1 194 ? 10.742 9.811 -1.870 1.00 65.44 194 TRP A C 1
ATOM 1547 O O . TRP A 1 194 ? 10.680 10.021 -3.078 1.00 65.44 194 TRP A O 1
ATOM 1557 N N . VAL A 1 195 ? 9.753 9.264 -1.176 1.00 61.72 195 VAL A N 1
ATOM 1558 C CA . VAL A 1 195 ? 8.377 9.311 -1.645 1.00 61.72 195 VAL A CA 1
ATOM 1559 C C . VAL A 1 195 ? 7.541 10.012 -0.598 1.00 61.72 195 VAL A C 1
ATOM 1561 O O . VAL A 1 195 ? 7.491 9.558 0.544 1.00 61.72 195 VAL A O 1
ATOM 1564 N N . THR A 1 196 ? 6.939 11.132 -0.978 1.00 65.94 196 THR A N 1
ATOM 1565 C CA . THR A 1 196 ? 5.945 11.820 -0.167 1.00 65.94 196 THR A CA 1
ATOM 1566 C C . THR A 1 196 ? 4.582 11.226 -0.487 1.00 65.94 196 THR A C 1
ATOM 1568 O O . THR A 1 196 ? 4.118 11.292 -1.624 1.00 65.94 196 THR A O 1
ATOM 1571 N N . THR A 1 197 ? 3.941 10.644 0.519 1.00 67.88 197 THR A N 1
ATOM 1572 C CA . THR A 1 197 ? 2.532 10.237 0.439 1.00 67.88 197 THR A CA 1
ATOM 1573 C C . THR A 1 197 ? 1.663 11.280 1.120 1.00 67.88 197 THR A C 1
ATOM 1575 O O . THR A 1 197 ? 2.052 11.835 2.154 1.00 67.88 197 THR A O 1
ATOM 1578 N N . ARG A 1 198 ? 0.476 11.532 0.565 1.00 63.94 198 ARG A N 1
ATOM 1579 C CA . ARG A 1 198 ? -0.542 12.382 1.198 1.00 63.94 198 ARG A CA 1
ATOM 1580 C C . ARG A 1 198 ? -1.416 11.537 2.120 1.00 63.94 198 ARG A C 1
ATOM 1582 O O . ARG A 1 198 ? -2.574 11.273 1.828 1.00 63.94 198 ARG A O 1
ATOM 1589 N N . GLY A 1 199 ? -0.814 11.078 3.213 1.00 53.22 199 GLY A N 1
ATOM 1590 C CA . GLY A 1 199 ? -1.438 10.214 4.218 1.00 53.22 199 GLY A CA 1
ATOM 1591 C C . GLY A 1 199 ? -2.224 10.933 5.309 1.00 53.22 199 GLY A C 1
ATOM 1592 O O . GLY A 1 199 ? -2.110 10.560 6.472 1.00 53.22 199 GLY A O 1
ATOM 1593 N N . GLY A 1 200 ? -2.932 12.011 4.967 1.00 52.56 200 GLY A N 1
ATOM 1594 C CA . GLY A 1 200 ? -3.512 12.980 5.903 1.00 52.56 200 GLY A CA 1
ATOM 1595 C C . GLY A 1 200 ? -3.060 14.412 5.587 1.00 52.56 200 GLY A C 1
ATOM 1596 O O . GLY A 1 200 ? -2.573 14.694 4.497 1.00 52.56 200 GLY A O 1
ATOM 1597 N N . ASN A 1 201 ? -3.171 15.338 6.549 1.00 55.88 201 ASN A N 1
ATOM 1598 C CA . ASN A 1 201 ? -2.798 16.758 6.371 1.00 55.88 201 ASN A CA 1
ATOM 1599 C C . ASN A 1 201 ? -1.271 17.010 6.304 1.00 55.88 201 ASN A C 1
ATOM 1601 O O . ASN A 1 201 ? -0.817 18.120 6.596 1.00 55.88 201 ASN A O 1
ATOM 1605 N N . LYS A 1 202 ? -0.456 15.986 6.014 1.00 63.62 202 LYS A N 1
ATOM 1606 C CA . LYS A 1 202 ? 1.010 16.053 6.015 1.00 63.62 202 LYS A CA 1
ATOM 1607 C C . LYS A 1 202 ? 1.623 15.124 4.969 1.00 63.62 202 LYS A C 1
ATOM 1609 O O . LYS A 1 202 ? 1.056 14.095 4.616 1.00 63.62 202 LYS A O 1
ATOM 1614 N N . ASP A 1 203 ? 2.831 15.495 4.570 1.00 71.88 203 ASP A N 1
ATOM 1615 C CA . ASP A 1 203 ? 3.693 14.740 3.673 1.00 71.88 203 ASP A CA 1
ATOM 1616 C C . ASP A 1 203 ? 4.557 13.748 4.467 1.00 71.88 203 ASP A C 1
ATOM 1618 O O . ASP A 1 203 ? 5.327 14.146 5.350 1.00 71.88 203 ASP A O 1
ATOM 1622 N N . TYR A 1 204 ? 4.462 12.456 4.146 1.00 75.62 204 TYR A N 1
ATOM 1623 C CA . TYR A 1 204 ? 5.234 11.399 4.812 1.00 75.62 204 TYR A CA 1
ATOM 1624 C C . TYR A 1 204 ? 6.278 10.809 3.886 1.00 75.62 204 TYR A C 1
ATOM 1626 O O . TYR A 1 204 ? 5.934 10.341 2.806 1.00 75.62 204 TYR A O 1
ATOM 1634 N N . LYS A 1 205 ? 7.535 10.784 4.342 1.00 77.50 205 LYS A N 1
ATOM 1635 C CA . LYS A 1 205 ? 8.660 10.242 3.574 1.00 77.50 205 LYS A CA 1
ATOM 1636 C C . LYS A 1 205 ? 8.789 8.738 3.771 1.00 77.50 205 LYS A C 1
ATOM 1638 O O . LYS A 1 205 ? 8.864 8.286 4.918 1.00 77.50 205 LYS A O 1
ATOM 1643 N N . ALA A 1 206 ? 8.936 8.018 2.670 1.00 82.44 206 ALA A N 1
ATOM 1644 C CA . ALA A 1 206 ? 9.398 6.637 2.632 1.00 82.44 206 ALA A CA 1
ATOM 1645 C C . ALA A 1 206 ? 10.629 6.489 1.722 1.00 82.44 206 ALA A C 1
ATOM 1647 O O . ALA A 1 206 ? 10.995 7.411 0.984 1.00 82.44 206 ALA A O 1
ATOM 1648 N N . SER A 1 207 ? 11.284 5.334 1.816 1.00 83.44 207 SER A N 1
ATOM 1649 C CA . SER A 1 207 ? 12.416 4.939 0.978 1.00 83.44 207 SER A CA 1
ATOM 1650 C C . SER A 1 207 ? 12.226 3.530 0.442 1.00 83.44 207 SER A C 1
ATOM 1652 O O . SER A 1 207 ? 11.763 2.637 1.158 1.00 83.44 207 SER A O 1
ATOM 1654 N N . VAL A 1 208 ? 12.633 3.340 -0.804 1.00 87.06 208 VAL A N 1
ATOM 1655 C CA . VAL A 1 208 ? 12.629 2.057 -1.503 1.00 87.06 208 VAL A CA 1
ATOM 1656 C C . VAL A 1 208 ? 14.037 1.759 -1.987 1.00 87.06 208 VAL A C 1
ATOM 1658 O O . VAL A 1 208 ? 14.819 2.670 -2.245 1.00 87.06 208 VAL A O 1
ATOM 1661 N N . ILE A 1 209 ? 14.374 0.488 -2.115 1.00 86.69 209 ILE A N 1
ATOM 1662 C CA . ILE A 1 209 ? 15.614 0.039 -2.731 1.00 86.69 209 ILE A CA 1
ATOM 1663 C C . ILE A 1 209 ? 15.278 -0.700 -4.018 1.00 86.69 209 ILE A C 1
ATOM 1665 O O . ILE A 1 209 ? 14.320 -1.468 -4.050 1.00 86.69 209 ILE A O 1
ATOM 1669 N N . ARG A 1 210 ? 16.063 -0.470 -5.071 1.00 86.81 210 ARG A N 1
ATOM 1670 C CA . ARG A 1 210 ? 16.100 -1.352 -6.239 1.00 86.81 210 ARG A CA 1
ATOM 1671 C C . ARG A 1 210 ? 17.334 -2.232 -6.136 1.00 86.81 210 ARG A C 1
ATOM 1673 O O . ARG A 1 210 ? 18.450 -1.714 -6.176 1.00 86.81 210 ARG A O 1
ATOM 1680 N N . LEU A 1 211 ? 17.130 -3.528 -5.979 1.00 85.31 211 LEU A N 1
ATOM 1681 C CA . LEU A 1 211 ? 18.184 -4.531 -5.956 1.00 85.31 211 LEU A CA 1
ATOM 1682 C C . LEU A 1 211 ? 18.809 -4.691 -7.351 1.00 85.31 211 LEU A C 1
ATOM 1684 O O . LEU A 1 211 ? 18.199 -4.348 -8.366 1.00 85.31 211 LEU A O 1
ATOM 1688 N N . TYR A 1 212 ? 20.044 -5.191 -7.417 1.00 80.62 212 TYR A N 1
ATOM 1689 C CA . TYR A 1 212 ? 20.751 -5.381 -8.692 1.00 80.62 212 TYR A CA 1
ATOM 1690 C C . TYR A 1 212 ? 20.102 -6.421 -9.618 1.00 80.62 212 TYR A C 1
ATOM 1692 O O . TYR A 1 212 ? 20.327 -6.378 -10.826 1.00 80.62 212 TYR A O 1
ATOM 1700 N N . ASP A 1 213 ? 19.306 -7.340 -9.073 1.00 80.94 213 ASP A N 1
ATOM 1701 C CA . ASP A 1 213 ? 18.496 -8.297 -9.837 1.00 80.94 213 ASP A CA 1
ATOM 1702 C C . ASP A 1 213 ? 17.221 -7.673 -10.436 1.00 80.94 213 ASP A C 1
ATOM 1704 O O . ASP A 1 213 ? 16.602 -8.273 -11.313 1.00 80.94 213 ASP A O 1
ATOM 1708 N N . GLY A 1 214 ? 16.891 -6.440 -10.042 1.00 80.25 214 GLY A N 1
ATOM 1709 C CA . GLY A 1 214 ? 15.785 -5.648 -10.569 1.00 80.25 214 GLY A CA 1
ATOM 1710 C C . GLY A 1 214 ? 14.641 -5.436 -9.581 1.00 80.25 214 GLY A C 1
ATOM 1711 O O . GLY A 1 214 ? 13.865 -4.495 -9.791 1.00 80.25 214 GLY A O 1
ATOM 1712 N N . ASP A 1 215 ? 14.573 -6.228 -8.507 1.00 85.56 215 ASP A N 1
ATOM 1713 C CA . ASP A 1 215 ? 13.485 -6.182 -7.530 1.00 85.56 215 ASP A CA 1
ATOM 1714 C C . ASP A 1 215 ? 13.434 -4.832 -6.812 1.00 85.56 215 ASP A C 1
ATOM 1716 O O . ASP A 1 215 ? 14.462 -4.253 -6.444 1.00 85.56 215 ASP A O 1
ATOM 1720 N N . VAL A 1 216 ? 12.222 -4.319 -6.591 1.00 88.94 216 VAL A N 1
ATOM 1721 C CA . VAL A 1 216 ? 11.995 -3.103 -5.806 1.00 88.94 216 VAL A CA 1
ATOM 1722 C C . VAL A 1 216 ? 11.345 -3.483 -4.486 1.00 88.94 216 VAL A C 1
ATOM 1724 O O . VAL A 1 216 ? 10.288 -4.111 -4.452 1.00 88.94 216 VAL A O 1
ATOM 1727 N N . LEU A 1 217 ? 11.984 -3.088 -3.388 1.00 91.06 217 LEU A N 1
ATOM 1728 C CA . LEU A 1 217 ? 11.530 -3.381 -2.033 1.00 91.06 217 LEU A CA 1
ATOM 1729 C C . LEU A 1 217 ? 11.460 -2.107 -1.205 1.00 91.06 217 LEU A C 1
ATOM 1731 O O . LEU A 1 217 ? 12.253 -1.178 -1.378 1.00 91.06 217 LEU A O 1
ATOM 1735 N N . VAL A 1 218 ? 10.558 -2.075 -0.233 1.00 89.56 218 VAL A N 1
ATOM 1736 C CA . VAL A 1 218 ? 10.570 -1.026 0.777 1.00 89.56 218 VAL A CA 1
ATOM 1737 C C . VAL A 1 218 ? 11.789 -1.199 1.671 1.00 89.56 218 VAL A C 1
ATOM 1739 O O . VAL A 1 218 ? 11.991 -2.237 2.299 1.00 89.56 218 VAL A O 1
ATOM 1742 N N . HIS A 1 219 ? 12.596 -0.145 1.745 1.00 85.75 219 HIS A N 1
ATOM 1743 C CA . HIS A 1 219 ? 13.763 -0.071 2.615 1.00 85.75 219 HIS A CA 1
ATOM 1744 C C . HIS A 1 219 ? 13.424 0.595 3.956 1.00 85.75 219 HIS A C 1
ATOM 1746 O O . HIS A 1 219 ? 14.004 0.262 4.981 1.00 85.75 219 HIS A O 1
ATOM 1752 N N . GLY A 1 220 ? 12.462 1.522 3.993 1.00 78.94 220 GLY A N 1
ATOM 1753 C CA . GLY A 1 220 ? 12.042 2.122 5.256 1.00 78.94 220 GLY A CA 1
ATOM 1754 C C . GLY A 1 220 ? 10.882 3.098 5.125 1.00 78.94 220 GLY A C 1
ATOM 1755 O O . GLY A 1 220 ? 10.904 3.996 4.282 1.00 78.94 220 GLY A O 1
ATOM 1756 N N . CYS A 1 221 ? 9.903 2.945 6.014 1.00 74.69 221 CYS A N 1
ATOM 1757 C CA . CYS A 1 221 ? 8.612 3.634 5.978 1.00 74.69 221 CYS A CA 1
ATOM 1758 C C . CYS A 1 221 ? 8.129 4.055 7.378 1.00 74.69 221 CYS A C 1
ATOM 1760 O O . CYS A 1 221 ? 6.932 4.112 7.630 1.00 74.69 221 CYS A O 1
ATOM 1762 N N . ALA A 1 222 ? 9.034 4.358 8.321 1.00 68.75 222 ALA A N 1
ATOM 1763 C CA . ALA A 1 222 ? 8.679 4.638 9.725 1.00 68.75 222 ALA A CA 1
ATOM 1764 C C . ALA A 1 222 ? 7.564 5.696 9.904 1.00 68.75 222 ALA A C 1
ATOM 1766 O O . ALA A 1 222 ? 6.824 5.681 10.885 1.00 68.75 222 ALA A O 1
ATOM 1767 N N . ASN A 1 223 ? 7.412 6.592 8.931 1.00 74.25 223 ASN A N 1
ATOM 1768 C CA . ASN A 1 223 ? 6.369 7.605 8.902 1.00 74.25 223 ASN A CA 1
ATOM 1769 C C . ASN A 1 223 ? 4.961 7.063 8.611 1.00 74.25 223 ASN A C 1
ATOM 1771 O O . ASN A 1 223 ? 3.991 7.708 9.005 1.00 74.25 223 ASN A O 1
ATOM 1775 N N . PHE A 1 224 ? 4.822 5.892 7.979 1.00 81.31 224 PHE A N 1
ATOM 1776 C CA . PHE A 1 224 ? 3.512 5.306 7.694 1.00 81.31 224 PHE A CA 1
ATOM 1777 C C . PHE A 1 224 ? 2.737 4.973 8.975 1.00 81.31 224 PHE A C 1
ATOM 1779 O O . PHE A 1 224 ? 1.519 5.075 8.993 1.00 81.31 224 PHE A O 1
ATOM 1786 N N . TYR A 1 225 ? 3.430 4.700 10.085 1.00 77.38 225 TYR A N 1
ATOM 1787 C CA . TYR A 1 225 ? 2.817 4.433 11.396 1.00 77.38 225 TYR A CA 1
ATOM 1788 C C . TYR A 1 225 ? 2.425 5.693 12.180 1.00 77.38 225 TYR A C 1
ATOM 1790 O O . TYR A 1 225 ? 1.824 5.596 13.252 1.00 77.38 225 TYR A O 1
ATOM 1798 N N . LEU A 1 226 ? 2.812 6.874 11.697 1.00 71.06 226 LEU A N 1
ATOM 1799 C CA . LEU A 1 226 ? 2.608 8.161 12.369 1.00 71.06 226 LEU A CA 1
ATOM 1800 C C . LEU A 1 226 ? 1.600 9.044 11.625 1.00 71.06 226 LEU A C 1
ATOM 1802 O O . LEU A 1 226 ? 1.404 10.205 11.993 1.00 71.06 226 LEU A O 1
ATOM 1806 N N . ALA A 1 227 ? 0.998 8.513 10.559 1.00 64.62 227 ALA A N 1
ATOM 1807 C CA . ALA A 1 227 ? 0.308 9.332 9.583 1.00 64.62 227 ALA A CA 1
ATOM 1808 C C . ALA A 1 227 ? -1.103 9.760 9.989 1.00 64.62 227 ALA A C 1
ATOM 1810 O O . ALA A 1 227 ? -1.559 10.840 9.623 1.00 64.62 227 ALA A O 1
ATOM 1811 N N . ALA A 1 228 ? -1.764 8.963 10.822 1.00 73.00 228 ALA A N 1
ATOM 1812 C CA . ALA A 1 228 ? -3.171 9.157 11.112 1.00 73.00 228 ALA A CA 1
ATOM 1813 C C . ALA A 1 228 ? -3.382 9.767 12.514 1.00 73.00 228 ALA A C 1
ATOM 1815 O O . ALA A 1 228 ? -3.154 9.088 13.524 1.00 73.00 228 ALA A O 1
ATOM 1816 N N . PRO A 1 229 ? -3.817 11.041 12.614 1.00 75.19 229 PRO A N 1
ATOM 1817 C CA . PRO A 1 229 ? -4.360 11.590 13.849 1.00 75.19 229 PRO A CA 1
ATOM 1818 C C . PRO A 1 229 ? -5.387 10.658 14.524 1.00 75.19 229 PRO A C 1
ATOM 1820 O O . PRO A 1 229 ? -6.194 10.026 13.841 1.00 75.19 229 PRO A O 1
ATOM 1823 N N . PRO A 1 230 ? -5.400 10.573 15.866 1.00 74.19 230 PRO A N 1
ATOM 1824 C CA . PRO A 1 230 ? -6.469 9.912 16.610 1.00 74.19 230 PRO A CA 1
ATOM 1825 C C . PRO A 1 230 ? -7.859 10.454 16.239 1.00 74.19 230 PRO A C 1
ATOM 1827 O O . PRO A 1 230 ? -8.070 11.670 16.248 1.00 74.19 230 PRO A O 1
ATOM 1830 N N . ILE A 1 231 ? -8.821 9.570 15.961 1.00 72.56 231 ILE A N 1
ATOM 1831 C CA . ILE A 1 231 ? -10.253 9.917 15.952 1.00 72.56 231 ILE A CA 1
ATOM 1832 C C . ILE A 1 231 ? -10.909 9.458 17.251 1.00 72.56 231 ILE A C 1
ATOM 1834 O O . ILE A 1 231 ? -10.577 8.407 17.796 1.00 72.56 231 ILE A O 1
ATOM 1838 N N . THR A 1 232 ? -11.845 10.254 17.761 1.00 61.62 232 THR A N 1
ATOM 1839 C CA . THR A 1 232 ? -12.676 9.888 18.910 1.00 61.62 232 THR A CA 1
ATOM 1840 C C . THR A 1 232 ? -13.972 9.225 18.430 1.00 61.62 232 THR A C 1
ATOM 1842 O O . THR A 1 232 ? -14.547 9.607 17.412 1.00 61.62 232 THR A O 1
ATOM 1845 N N . GLY A 1 233 ? -14.459 8.226 19.171 1.00 62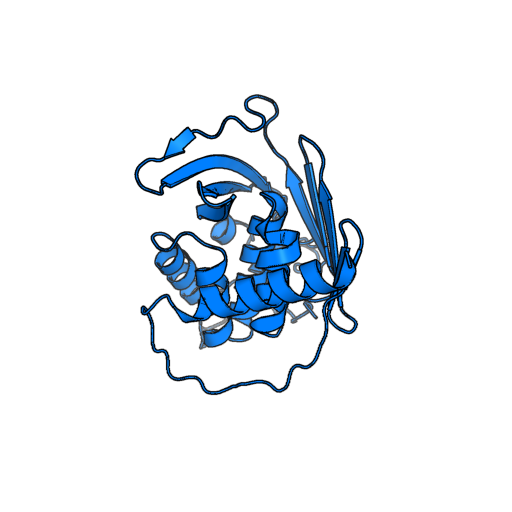.56 233 GLY A N 1
ATOM 1846 C CA . GLY A 1 233 ? -15.709 7.522 18.859 1.00 62.56 233 GLY A CA 1
ATOM 1847 C C . GLY A 1 233 ? -15.536 6.244 18.029 1.00 62.56 233 GLY A C 1
ATOM 1848 O O . GLY A 1 233 ? -14.442 5.700 17.908 1.00 62.56 233 GLY A O 1
ATOM 1849 N N . ASN A 1 234 ? -16.650 5.718 17.510 1.00 60.66 234 ASN A N 1
ATOM 1850 C CA . ASN A 1 234 ? -16.650 4.477 16.733 1.00 60.66 234 ASN A CA 1
ATOM 1851 C C . ASN A 1 234 ? -16.205 4.730 15.286 1.00 60.66 234 ASN A C 1
ATOM 1853 O O . ASN A 1 234 ? -16.711 5.648 14.629 1.00 60.66 234 ASN A O 1
ATOM 1857 N N . TRP A 1 235 ? -15.295 3.878 14.814 1.00 64.88 235 TRP A N 1
ATOM 1858 C CA . TRP A 1 235 ? -14.949 3.709 13.407 1.00 64.88 235 TRP A CA 1
ATOM 1859 C C . TRP A 1 235 ? -15.751 2.530 12.844 1.00 64.88 235 TRP A C 1
ATOM 1861 O O . TRP A 1 235 ? -16.056 1.580 13.570 1.00 64.88 235 TRP A O 1
ATOM 1871 N N . GLU A 1 236 ? -16.093 2.605 11.565 1.00 65.38 236 GLU A N 1
ATOM 1872 C CA . GLU A 1 236 ? -16.698 1.502 10.821 1.00 65.38 236 GLU A CA 1
ATOM 1873 C C . GLU A 1 236 ? -15.692 1.020 9.781 1.00 65.38 236 GLU A C 1
ATOM 1875 O O . GLU A 1 236 ? -14.955 1.829 9.209 1.00 65.38 236 GLU A O 1
ATOM 1880 N N . ASP A 1 237 ? -15.641 -0.290 9.553 1.00 67.00 237 ASP A N 1
ATOM 1881 C CA . ASP A 1 237 ? -14.795 -0.849 8.507 1.00 67.00 237 ASP A CA 1
ATOM 1882 C C . ASP A 1 237 ? -15.403 -0.516 7.144 1.00 67.00 237 ASP A C 1
ATOM 1884 O O . ASP A 1 237 ? -16.483 -0.992 6.796 1.00 67.00 237 ASP A O 1
ATOM 1888 N N . THR A 1 238 ? -14.749 0.386 6.415 1.00 62.59 238 THR A N 1
ATOM 1889 C CA . THR A 1 238 ? -15.230 0.913 5.127 1.00 62.59 238 THR A CA 1
ATOM 1890 C C . THR A 1 238 ? -14.337 0.514 3.956 1.00 62.59 238 THR A C 1
ATOM 1892 O O . THR A 1 238 ? -14.655 0.814 2.800 1.00 62.59 238 THR A O 1
ATOM 1895 N N . LEU A 1 239 ? -13.238 -0.192 4.241 1.00 77.81 239 LEU A N 1
ATOM 1896 C CA . LEU A 1 239 ? -12.376 -0.770 3.223 1.00 77.81 239 LEU A CA 1
ATOM 1897 C C . LEU A 1 239 ? -12.980 -2.108 2.789 1.00 77.81 239 LEU A C 1
ATOM 1899 O O . LEU A 1 239 ? -13.156 -3.013 3.600 1.00 77.81 239 LEU A O 1
ATOM 1903 N N . LYS A 1 240 ? -13.334 -2.199 1.509 1.00 62.44 240 LYS A N 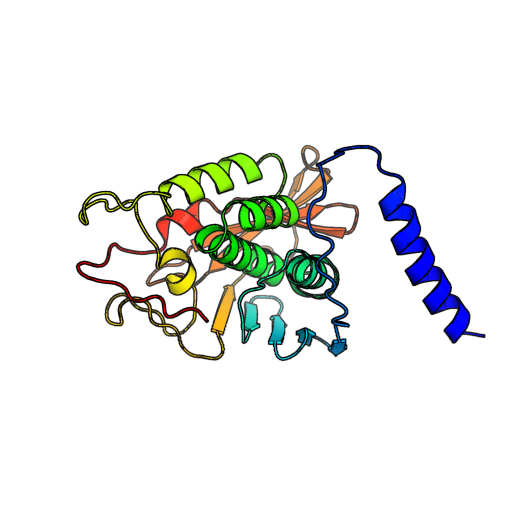1
ATOM 1904 C CA . LYS A 1 240 ? -13.871 -3.405 0.879 1.00 62.44 240 LYS A CA 1
ATOM 1905 C C . LYS A 1 240 ? -12.768 -4.402 0.545 1.00 62.44 240 LYS A C 1
ATOM 1907 O O . LYS A 1 240 ? -11.578 -4.012 0.473 1.00 62.44 240 LYS A O 1
#